Protein AF-C6LB41-F1 (afdb_monomer_lite)

Secondary structure (DSSP, 8-state):
-B----EETTEES--GGG--SHHHHHH-HHHHHHHHHHHHHHHHS--TTS-SS-GGG--HHHHHHHHHHHHHHH---TT-S-SHHHHHHHHHHHHHHTT--SEEEEEEETTS-HHHHHHHHHHHHHTT--EEEEE-S-SSGGGGGGTTEEEEEEEEEEETTEEEEEEEETTEEEEEEHHHHHTT---TT-EEEEEEETTGGG--

Organism: NCBI:txid478749

pLDDT: mean 90.81, std 11.11, range [36.03, 98.56]

Foldseek 3Di:
DFFDFDAAVLFTADALVLAPDPLSNQQVQLLSQLLRQLLQCVVPVVNVLSQPDDSVPDHSVSSNVSSVVLCVLLVRDNLHSQFPVSSQRSSVVSCVVSVNPFKHKDDDFAPPDPVVLVVLQVVLLVVVHKKWWAQEQFPDPVCVVRHRGIWIWGDWDDDPNWIWTWIHYRRDIDIGTVCSRRVRDPDRRTGIMRMDTVVVVVVD

Structure (mmCIF, N/CA/C/O backbone):
data_AF-C6LB41-F1
#
_entry.id   AF-C6LB41-F1
#
loop_
_atom_site.group_PDB
_atom_site.id
_atom_site.type_symbol
_atom_site.label_atom_id
_atom_site.label_alt_id
_atom_site.label_comp_id
_atom_site.label_asym_id
_atom_site.label_entity_id
_atom_site.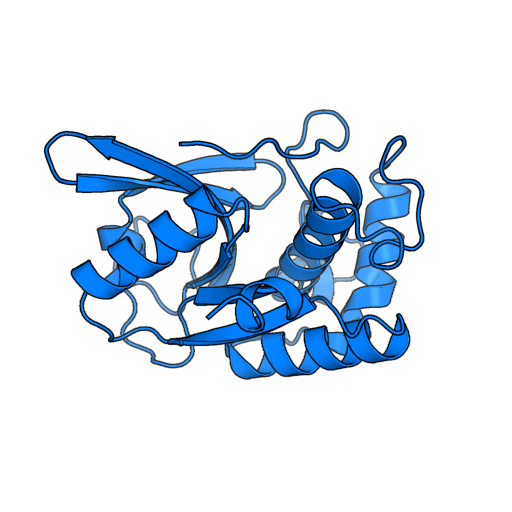label_seq_id
_atom_site.pdbx_PDB_ins_code
_atom_site.Cartn_x
_atom_site.Cartn_y
_atom_site.Cartn_z
_atom_site.occupancy
_atom_site.B_iso_or_equiv
_atom_site.auth_seq_id
_atom_site.auth_comp_id
_atom_site.auth_asym_id
_atom_site.auth_atom_id
_atom_site.pdbx_PDB_model_num
ATOM 1 N N . MET A 1 1 ? -15.133 -9.942 2.079 1.00 92.69 1 MET A N 1
ATOM 2 C CA . MET A 1 1 ? -14.692 -9.856 0.678 1.00 92.69 1 MET A CA 1
ATOM 3 C C . MET A 1 1 ? -13.174 -9.943 0.603 1.00 92.69 1 MET A C 1
ATOM 5 O O . MET A 1 1 ? -12.500 -9.372 1.446 1.00 92.69 1 MET A O 1
ATOM 9 N N . GLU A 1 2 ? -12.636 -10.643 -0.392 1.00 96.06 2 GLU A N 1
ATOM 10 C CA . GLU A 1 2 ? -11.194 -10.739 -0.641 1.00 96.06 2 GLU A CA 1
ATOM 11 C C . GLU A 1 2 ? -10.920 -10.478 -2.127 1.00 96.06 2 GLU A C 1
ATOM 13 O O . GLU A 1 2 ? -11.695 -10.909 -2.985 1.00 96.06 2 GLU A O 1
ATOM 18 N N . LEU A 1 3 ? -9.857 -9.732 -2.422 1.00 97.25 3 LEU A N 1
ATOM 19 C CA . LEU A 1 3 ? -9.410 -9.453 -3.781 1.00 97.25 3 LEU A CA 1
ATOM 20 C C . LEU A 1 3 ? -8.501 -10.577 -4.272 1.00 97.25 3 LEU A C 1
ATOM 22 O O . LEU A 1 3 ? -7.660 -11.081 -3.530 1.00 97.25 3 LEU A O 1
ATOM 26 N N . SER A 1 4 ? -8.646 -10.942 -5.546 1.00 95.62 4 SER A N 1
ATOM 27 C CA . SER A 1 4 ? -7.638 -11.757 -6.220 1.00 95.62 4 SER A CA 1
ATOM 28 C C . SER A 1 4 ? -6.297 -11.033 -6.179 1.00 95.62 4 SER A C 1
ATOM 30 O O . SER A 1 4 ? -6.243 -9.818 -6.339 1.00 95.62 4 SER A O 1
ATOM 32 N N . TYR A 1 5 ? -5.215 -11.775 -5.970 1.00 96.56 5 TYR A N 1
ATOM 33 C CA . TYR A 1 5 ? -3.881 -11.204 -5.848 1.00 96.56 5 TYR A CA 1
ATOM 34 C C . TYR A 1 5 ? -2.857 -12.057 -6.594 1.00 96.56 5 TYR A C 1
ATOM 36 O O . TYR A 1 5 ? -3.126 -13.208 -6.943 1.00 96.56 5 TYR A O 1
ATOM 44 N N . PHE A 1 6 ? -1.692 -11.483 -6.883 1.00 96.50 6 PHE A N 1
ATOM 45 C CA . PHE A 1 6 ? -0.656 -12.155 -7.661 1.00 96.50 6 PHE A CA 1
ATOM 46 C C . PHE A 1 6 ? 0.355 -12.883 -6.770 1.00 96.50 6 PHE A C 1
ATOM 48 O O . PHE A 1 6 ? 0.562 -12.538 -5.605 1.00 96.50 6 PHE A O 1
ATOM 55 N N . HIS A 1 7 ? 1.011 -13.885 -7.352 1.00 96.69 7 HIS A N 1
ATOM 56 C CA . HIS A 1 7 ? 2.017 -14.699 -6.680 1.00 96.69 7 HIS A CA 1
ATOM 57 C C . HIS A 1 7 ? 3.333 -14.703 -7.458 1.00 96.69 7 HIS A C 1
ATOM 59 O O . HIS A 1 7 ? 3.344 -14.669 -8.688 1.00 96.69 7 HIS A O 1
ATOM 65 N N . ILE A 1 8 ? 4.449 -14.779 -6.731 1.00 96.31 8 ILE A N 1
ATOM 66 C CA . ILE A 1 8 ? 5.792 -14.963 -7.292 1.00 96.31 8 ILE A CA 1
ATOM 67 C C . ILE A 1 8 ? 6.385 -16.229 -6.668 1.00 96.31 8 ILE A C 1
ATOM 69 O O . ILE A 1 8 ? 6.938 -16.220 -5.563 1.00 96.31 8 ILE A O 1
ATOM 73 N N . GLY A 1 9 ? 6.253 -17.349 -7.381 1.00 92.88 9 GLY A N 1
ATOM 74 C CA . GLY A 1 9 ? 6.471 -18.674 -6.798 1.00 92.88 9 GLY A CA 1
ATOM 75 C C . GLY A 1 9 ? 5.451 -18.935 -5.687 1.00 92.88 9 GLY A C 1
ATOM 76 O O . GLY A 1 9 ? 4.257 -18.758 -5.898 1.00 92.88 9 GLY A O 1
ATOM 77 N N . ASN A 1 10 ? 5.921 -19.302 -4.494 1.00 93.38 10 ASN A N 1
ATOM 78 C CA . ASN A 1 10 ? 5.050 -19.584 -3.344 1.00 93.38 10 ASN A CA 1
ATOM 79 C C . ASN A 1 10 ? 4.666 -18.334 -2.529 1.00 93.38 10 ASN A C 1
ATOM 81 O O . ASN A 1 10 ? 3.902 -18.446 -1.577 1.00 93.38 10 ASN A O 1
ATOM 85 N N . ALA A 1 11 ? 5.215 -17.162 -2.858 1.00 95.88 11 ALA A N 1
ATOM 86 C CA . ALA A 1 11 ? 4.956 -15.929 -2.120 1.00 95.88 11 ALA A CA 1
ATOM 87 C C . ALA A 1 11 ? 3.761 -15.174 -2.708 1.00 95.88 11 ALA A C 1
ATOM 89 O O . ALA A 1 11 ? 3.650 -15.067 -3.932 1.00 95.88 11 ALA A O 1
ATOM 90 N N . ILE A 1 12 ? 2.901 -14.633 -1.844 1.00 96.12 12 ILE A N 1
ATOM 91 C CA . ILE A 1 12 ? 1.860 -13.676 -2.233 1.00 96.12 12 ILE A CA 1
ATOM 92 C C . ILE A 1 12 ? 2.472 -12.272 -2.285 1.00 96.12 12 ILE A C 1
ATOM 94 O O . ILE A 1 12 ? 3.012 -11.794 -1.290 1.00 96.12 12 ILE A O 1
ATOM 98 N N . GLY A 1 13 ? 2.414 -11.620 -3.446 1.00 96.06 13 GLY A N 1
ATOM 99 C CA . GLY A 1 13 ? 3.059 -10.320 -3.643 1.00 96.06 13 GLY A CA 1
ATOM 100 C C . GLY A 1 13 ? 4.586 -10.344 -3.565 1.00 96.06 13 GLY A C 1
ATOM 101 O O . GLY A 1 13 ? 5.240 -11.375 -3.757 1.00 96.06 13 GLY A O 1
ATOM 102 N N . GLY A 1 14 ? 5.159 -9.173 -3.302 1.00 94.50 14 GLY A N 1
ATOM 103 C CA . GLY A 1 14 ? 6.589 -8.972 -3.116 1.00 94.50 14 GLY A CA 1
ATOM 104 C C . GLY A 1 14 ? 7.122 -9.262 -1.712 1.00 94.50 14 GLY A C 1
ATOM 105 O O . GLY A 1 14 ? 6.400 -9.214 -0.719 1.00 94.50 14 GLY A O 1
ATOM 106 N N . SER A 1 15 ? 8.439 -9.473 -1.602 1.00 94.19 15 SER A N 1
ATOM 107 C CA . SER A 1 15 ? 9.138 -9.508 -0.309 1.00 94.19 15 SER A CA 1
ATOM 108 C C . SER A 1 15 ? 10.430 -8.692 -0.316 1.00 94.19 15 SER A C 1
ATOM 110 O O . SER A 1 15 ? 11.244 -8.778 -1.243 1.00 94.19 15 SER A O 1
ATOM 112 N N . GLN A 1 16 ? 10.639 -7.914 0.754 1.00 90.25 16 GLN A N 1
ATOM 113 C CA . GLN A 1 16 ? 11.857 -7.122 0.962 1.00 90.25 16 GLN A CA 1
ATOM 114 C C . GLN A 1 16 ? 13.102 -7.999 1.121 1.00 90.25 16 GLN A C 1
ATOM 116 O O . GLN A 1 16 ? 14.201 -7.565 0.780 1.00 90.25 16 GLN A O 1
ATOM 121 N N . GLU A 1 17 ? 12.947 -9.246 1.568 1.00 91.56 17 GLU A N 1
ATOM 122 C CA . GLU A 1 17 ? 14.056 -10.194 1.735 1.00 91.56 17 GLU A CA 1
ATOM 123 C C . GLU A 1 17 ? 14.765 -10.501 0.413 1.00 91.56 17 GLU A C 1
ATOM 125 O O . GLU A 1 17 ? 15.954 -10.819 0.384 1.00 91.56 17 GLU A O 1
ATOM 130 N N . TRP A 1 18 ? 14.055 -10.366 -0.709 1.00 94.44 18 TRP A N 1
ATOM 131 C CA . TRP A 1 18 ? 14.636 -10.581 -2.030 1.00 94.44 18 TRP A CA 1
ATOM 132 C C . TRP A 1 18 ? 15.562 -9.434 -2.444 1.00 94.44 18 TRP A C 1
ATOM 134 O O . TRP A 1 18 ? 16.365 -9.595 -3.364 1.00 94.44 18 TRP A O 1
ATOM 144 N N . MET A 1 19 ? 15.466 -8.269 -1.800 1.00 94.06 19 MET A N 1
ATOM 145 C CA . MET A 1 19 ? 16.250 -7.095 -2.166 1.00 94.06 19 MET A CA 1
ATOM 146 C C . MET A 1 19 ? 17.719 -7.294 -1.795 1.00 94.06 19 MET A C 1
ATOM 148 O O . MET A 1 19 ? 18.048 -7.722 -0.689 1.00 94.06 19 MET A O 1
ATOM 152 N N . THR A 1 20 ? 18.614 -6.974 -2.729 1.00 90.62 20 THR A N 1
ATOM 153 C CA . THR A 1 20 ? 20.070 -6.990 -2.510 1.00 90.62 20 THR A CA 1
ATOM 154 C C . THR A 1 20 ? 20.596 -5.649 -2.006 1.00 90.62 20 THR A C 1
ATOM 156 O O . THR A 1 20 ? 21.637 -5.608 -1.365 1.00 90.62 20 THR A O 1
ATOM 159 N N . ASP A 1 21 ? 19.881 -4.559 -2.290 1.00 89.38 21 ASP A N 1
ATOM 160 C CA . ASP A 1 21 ? 20.204 -3.220 -1.805 1.00 89.38 21 ASP A CA 1
ATOM 161 C C . ASP A 1 21 ? 19.835 -3.091 -0.311 1.00 89.38 21 ASP A C 1
ATOM 163 O O . ASP A 1 21 ? 18.672 -3.331 0.036 1.00 89.38 21 ASP A O 1
ATOM 167 N N . PRO A 1 22 ? 20.776 -2.705 0.576 1.00 86.62 22 PRO A N 1
ATOM 168 C CA . PRO A 1 22 ? 20.517 -2.610 2.013 1.00 86.62 22 PRO A CA 1
ATOM 169 C C . PRO A 1 22 ? 19.383 -1.645 2.381 1.00 86.62 22 PRO A C 1
ATOM 171 O O . PRO A 1 22 ? 18.582 -1.953 3.262 1.00 86.62 22 PRO A O 1
ATOM 174 N N . TRP A 1 23 ? 19.259 -0.512 1.681 1.00 85.75 23 TRP A N 1
ATOM 175 C CA . TRP A 1 23 ? 18.197 0.466 1.931 1.00 85.75 23 TRP A CA 1
ATOM 176 C C . TRP A 1 23 ? 16.829 -0.073 1.529 1.00 85.75 23 TRP A C 1
ATOM 178 O O . TRP A 1 23 ? 15.844 0.182 2.213 1.00 85.75 23 TRP A O 1
ATOM 188 N N . MET A 1 24 ? 16.762 -0.858 0.453 1.00 90.62 24 MET A N 1
ATOM 189 C CA . MET A 1 24 ? 15.521 -1.524 0.048 1.00 90.62 24 MET A CA 1
ATOM 190 C C . MET A 1 24 ? 15.152 -2.674 0.989 1.00 90.62 24 MET A C 1
ATOM 192 O O . MET A 1 24 ? 13.972 -2.894 1.270 1.00 90.62 24 MET A O 1
ATOM 196 N N . ARG A 1 25 ? 16.152 -3.392 1.508 1.00 87.06 25 ARG A N 1
ATOM 197 C CA . ARG A 1 25 ? 15.930 -4.476 2.469 1.00 87.06 25 ARG A CA 1
ATOM 198 C C . ARG A 1 25 ? 15.421 -3.948 3.815 1.00 87.06 25 ARG A C 1
ATOM 200 O O . ARG A 1 25 ? 14.520 -4.556 4.373 1.00 87.06 25 ARG A O 1
ATOM 207 N N . LEU A 1 26 ? 15.948 -2.817 4.292 1.00 83.31 26 LEU A N 1
ATOM 208 C CA . LEU A 1 26 ? 15.583 -2.234 5.591 1.00 83.31 26 LEU A CA 1
ATOM 209 C C . LEU A 1 26 ? 14.381 -1.278 5.518 1.00 83.31 26 LEU A C 1
ATOM 211 O O . LEU A 1 26 ? 13.454 -1.410 6.303 1.00 83.31 26 LEU A O 1
ATOM 215 N N . GLY A 1 27 ? 14.369 -0.337 4.570 1.00 85.69 27 GLY A N 1
ATOM 216 C CA . GLY A 1 27 ? 13.372 0.743 4.490 1.00 85.69 27 GLY A CA 1
ATOM 217 C C . GLY A 1 27 ? 12.533 0.749 3.210 1.00 85.69 27 GLY A C 1
ATOM 218 O O . GLY A 1 27 ? 11.818 1.715 2.947 1.00 85.69 27 GLY A O 1
ATOM 219 N N . GLY A 1 28 ? 12.638 -0.289 2.375 1.00 90.19 28 GLY A N 1
ATOM 220 C CA . GLY A 1 28 ? 11.993 -0.352 1.061 1.00 90.19 28 GLY A CA 1
ATOM 221 C C . GLY A 1 28 ? 10.524 -0.774 1.060 1.00 90.19 28 GLY A C 1
ATOM 222 O O . GLY A 1 28 ? 9.966 -0.903 -0.026 1.00 90.19 28 GLY A O 1
ATOM 223 N N . CYS A 1 29 ? 9.891 -0.990 2.217 1.00 93.88 29 CYS A N 1
ATOM 224 C CA . CYS A 1 29 ? 8.503 -1.460 2.330 1.00 93.88 29 CYS A CA 1
ATOM 225 C C . CYS A 1 29 ? 7.527 -0.614 1.497 1.00 93.88 29 CYS A C 1
ATOM 227 O O . CYS A 1 29 ? 6.756 -1.163 0.717 1.00 93.88 29 CYS A O 1
ATOM 229 N N . ALA A 1 30 ? 7.647 0.716 1.551 1.00 95.44 30 ALA A N 1
ATOM 230 C CA . ALA A 1 30 ? 6.841 1.636 0.748 1.00 95.44 30 ALA A CA 1
ATOM 231 C C . ALA A 1 30 ? 7.038 1.443 -0.762 1.00 95.44 30 ALA A C 1
ATOM 233 O O . ALA A 1 30 ? 6.076 1.411 -1.524 1.00 95.44 30 ALA A O 1
ATOM 234 N N . ALA A 1 31 ? 8.290 1.279 -1.201 1.00 96.56 31 ALA A N 1
ATOM 235 C CA . ALA A 1 31 ? 8.609 1.047 -2.607 1.00 96.56 31 ALA A CA 1
ATOM 236 C C . ALA A 1 31 ? 8.087 -0.313 -3.089 1.00 96.56 31 ALA A C 1
ATOM 238 O O . ALA A 1 31 ? 7.679 -0.437 -4.239 1.00 96.56 31 ALA A O 1
ATOM 239 N N . LEU A 1 32 ? 8.067 -1.326 -2.221 1.00 96.81 32 LEU A N 1
ATOM 240 C CA . LEU A 1 32 ? 7.477 -2.620 -2.548 1.00 96.81 32 LEU A CA 1
ATOM 241 C C . LEU A 1 32 ? 5.949 -2.555 -2.580 1.00 96.81 32 LEU A C 1
ATOM 243 O O . LEU A 1 32 ? 5.374 -3.057 -3.533 1.00 96.81 32 LEU A O 1
ATOM 247 N N . ALA A 1 33 ? 5.300 -1.878 -1.630 1.00 97.75 33 ALA A N 1
ATOM 248 C CA . ALA A 1 33 ? 3.855 -1.650 -1.676 1.00 97.75 33 ALA A CA 1
ATOM 249 C C . ALA A 1 33 ? 3.445 -0.907 -2.962 1.00 97.75 33 ALA A C 1
ATOM 251 O O . ALA A 1 33 ? 2.460 -1.258 -3.596 1.00 97.75 33 ALA A O 1
ATOM 252 N N . ALA A 1 34 ? 4.235 0.081 -3.388 1.00 98.19 34 ALA A N 1
ATOM 253 C CA . ALA A 1 34 ? 4.087 0.766 -4.672 1.00 98.19 34 ALA A CA 1
ATOM 254 C C . ALA A 1 34 ? 4.215 -0.169 -5.889 1.00 98.19 34 ALA A C 1
ATOM 256 O O . ALA A 1 34 ? 3.369 -0.138 -6.783 1.00 98.19 34 ALA A O 1
ATOM 257 N N . VAL A 1 35 ? 5.248 -1.017 -5.923 1.00 98.06 35 VAL A N 1
ATOM 258 C CA . VAL A 1 35 ? 5.440 -2.017 -6.988 1.00 98.06 35 VAL A CA 1
ATOM 259 C C . VAL A 1 35 ? 4.274 -3.001 -7.041 1.00 98.06 35 VAL A C 1
ATOM 261 O O . VAL A 1 35 ? 3.740 -3.261 -8.120 1.00 98.06 35 VAL A O 1
ATOM 264 N N . ASP A 1 36 ? 3.866 -3.518 -5.888 1.00 98.19 36 ASP A N 1
ATOM 265 C CA . ASP A 1 36 ? 2.742 -4.433 -5.756 1.00 98.19 36 ASP A CA 1
ATOM 266 C C . ASP A 1 36 ? 1.440 -3.788 -6.252 1.00 98.19 36 ASP A C 1
ATOM 268 O O . ASP A 1 36 ? 0.724 -4.409 -7.038 1.00 98.19 36 ASP A O 1
ATOM 272 N N . SER A 1 37 ? 1.176 -2.524 -5.897 1.00 98.25 37 SER A N 1
ATOM 273 C CA . SER A 1 37 ? 0.053 -1.753 -6.445 1.00 98.25 37 SER A CA 1
ATOM 274 C C . SER A 1 37 ? 0.101 -1.667 -7.966 1.00 98.25 37 SER A C 1
ATOM 276 O O . SER A 1 37 ? -0.896 -1.952 -8.629 1.00 98.25 37 SER A O 1
ATOM 278 N N . CYS A 1 38 ? 1.250 -1.321 -8.549 1.00 98.12 38 CYS A N 1
ATOM 279 C CA . CYS A 1 38 ? 1.392 -1.246 -10.002 1.00 98.12 38 CYS A CA 1
ATOM 280 C C . CYS A 1 38 ? 1.117 -2.594 -10.683 1.00 98.12 38 CYS A C 1
ATOM 282 O O . CYS A 1 38 ? 0.367 -2.638 -11.657 1.00 98.12 38 CYS A O 1
ATOM 284 N N . ILE A 1 39 ? 1.669 -3.692 -10.155 1.00 97.94 39 ILE A N 1
ATOM 285 C CA . ILE A 1 39 ? 1.431 -5.046 -10.678 1.00 97.94 39 ILE A CA 1
ATOM 286 C C . ILE A 1 39 ? -0.051 -5.417 -10.558 1.00 97.94 39 ILE A C 1
ATOM 288 O O . ILE A 1 39 ? -0.639 -5.904 -11.526 1.00 97.94 39 ILE A O 1
ATOM 292 N N . TYR A 1 40 ? -0.663 -5.155 -9.401 1.00 97.88 40 TYR A N 1
ATOM 293 C CA . TYR A 1 40 ? -2.075 -5.421 -9.150 1.00 97.88 40 TYR A CA 1
ATOM 294 C C . TYR A 1 40 ? -2.972 -4.689 -10.156 1.00 97.88 40 TYR A C 1
ATOM 296 O O . TYR A 1 40 ? -3.777 -5.324 -10.836 1.00 97.88 40 TYR A O 1
ATOM 304 N N . PHE A 1 41 ? -2.801 -3.375 -10.323 1.00 96.88 41 PHE A N 1
ATOM 305 C CA . PHE A 1 41 ? -3.619 -2.597 -11.258 1.00 96.88 41 PHE A CA 1
ATOM 306 C C . PHE A 1 41 ? -3.370 -2.990 -12.720 1.00 96.88 41 PHE A C 1
ATOM 308 O O . PHE A 1 41 ? -4.305 -2.977 -13.526 1.00 96.88 41 PHE A O 1
ATOM 315 N N . THR A 1 42 ? -2.146 -3.394 -13.074 1.00 95.62 42 THR A N 1
ATOM 316 C CA . THR A 1 42 ? -1.861 -3.957 -14.400 1.00 95.62 42 THR A CA 1
ATOM 317 C C . THR A 1 42 ? -2.616 -5.267 -14.638 1.00 95.62 42 THR A C 1
ATOM 319 O O . THR A 1 42 ? -3.212 -5.425 -15.703 1.00 95.62 42 THR A O 1
ATOM 322 N N . LEU A 1 43 ? -2.621 -6.185 -13.667 1.00 95.19 43 LEU A N 1
ATOM 323 C CA . LEU A 1 43 ? -3.259 -7.501 -13.793 1.00 95.19 43 LEU A CA 1
ATOM 324 C C . LEU A 1 43 ? -4.786 -7.439 -13.746 1.00 95.19 43 LEU A C 1
ATOM 326 O O . LEU A 1 43 ? -5.453 -8.089 -14.547 1.00 95.19 43 LEU A O 1
ATOM 330 N N . PHE A 1 44 ? -5.333 -6.682 -12.799 1.00 94.88 44 PHE A N 1
ATOM 331 C CA . PHE A 1 44 ? -6.740 -6.797 -12.412 1.00 94.88 44 PHE A CA 1
ATOM 332 C C . PHE A 1 44 ? -7.586 -5.584 -12.805 1.00 94.88 44 PHE A C 1
ATOM 334 O O . PHE A 1 44 ? -8.811 -5.670 -12.780 1.00 94.88 44 PHE A O 1
ATOM 341 N N . CYS A 1 45 ? -6.961 -4.471 -13.206 1.00 89.88 45 CYS A N 1
ATOM 342 C CA . CYS A 1 45 ? -7.664 -3.229 -13.553 1.00 89.88 45 CYS A CA 1
ATOM 343 C C . CYS A 1 45 ? -7.307 -2.693 -14.951 1.00 89.88 45 CYS A C 1
ATOM 345 O O . CYS A 1 45 ? -7.709 -1.592 -15.319 1.00 89.88 45 CYS A O 1
ATOM 347 N N . GLY A 1 46 ? -6.566 -3.465 -15.755 1.00 86.69 46 GLY A N 1
ATOM 348 C CA . GLY A 1 46 ? -6.264 -3.130 -17.149 1.00 86.69 46 GLY A CA 1
ATOM 349 C C . GLY A 1 46 ? -5.213 -2.029 -17.341 1.00 86.69 46 GLY A C 1
ATOM 350 O O . GLY A 1 46 ? -5.016 -1.567 -18.468 1.00 86.69 46 GLY A O 1
ATOM 351 N N . GLU A 1 47 ? -4.499 -1.628 -16.287 1.00 90.44 47 GLU A N 1
ATOM 352 C CA . GLU A 1 47 ? -3.486 -0.569 -16.335 1.00 90.44 47 GLU A CA 1
ATOM 353 C C . GLU A 1 47 ? -2.134 -1.074 -16.856 1.00 90.44 47 GLU A C 1
ATOM 355 O O . GLU A 1 47 ? -1.129 -1.153 -16.144 1.00 90.44 47 GLU A O 1
ATOM 360 N N . LYS A 1 48 ? -2.101 -1.420 -18.146 1.00 86.50 48 LYS A N 1
ATOM 361 C CA . LYS A 1 48 ? -0.961 -2.078 -18.815 1.00 86.50 48 LYS A CA 1
ATOM 362 C C . LYS A 1 48 ? 0.353 -1.296 -18.786 1.00 86.50 48 LYS A C 1
ATOM 364 O O . LYS A 1 48 ? 1.404 -1.883 -19.000 1.00 86.50 48 LYS A O 1
ATOM 369 N N . ARG A 1 49 ? 0.304 0.019 -18.555 1.00 89.56 49 ARG A N 1
ATOM 370 C CA . ARG A 1 49 ? 1.499 0.876 -18.518 1.00 89.56 49 ARG A CA 1
ATOM 371 C C . ARG A 1 49 ? 2.141 0.973 -17.137 1.00 89.56 49 ARG A C 1
ATOM 373 O O . ARG A 1 49 ? 3.196 1.575 -17.044 1.00 89.56 49 ARG A O 1
ATOM 380 N N . LEU A 1 50 ? 1.538 0.436 -16.077 1.00 94.44 50 LEU A N 1
ATOM 381 C CA . LEU A 1 50 ? 2.083 0.596 -14.723 1.00 94.44 50 LEU A CA 1
ATOM 382 C C . LEU A 1 50 ? 3.201 -0.384 -14.388 1.00 94.44 50 LEU A C 1
ATOM 384 O O . LEU A 1 50 ? 3.986 -0.098 -13.499 1.00 94.44 50 LEU A O 1
ATOM 388 N N . CYS A 1 51 ? 3.294 -1.518 -15.077 1.00 94.62 51 CYS A N 1
ATOM 389 C CA . CYS A 1 51 ? 4.391 -2.459 -14.911 1.00 94.62 51 CYS A CA 1
ATOM 390 C C . CYS A 1 51 ? 5.189 -2.541 -16.221 1.00 94.62 51 CYS A C 1
ATOM 392 O O . CYS A 1 51 ? 4.608 -2.851 -17.261 1.00 94.62 51 CYS A O 1
ATOM 394 N N . PRO A 1 52 ? 6.512 -2.302 -16.209 1.00 93.19 52 PRO A N 1
ATOM 395 C CA . PRO A 1 52 ? 7.337 -2.397 -17.415 1.00 93.19 52 PRO A CA 1
ATOM 396 C C . PRO A 1 52 ? 7.695 -3.845 -17.797 1.00 93.19 52 PRO A C 1
ATOM 398 O O . PRO A 1 52 ? 8.437 -4.063 -18.754 1.00 93.19 52 PRO A O 1
ATOM 401 N N . PHE A 1 53 ? 7.217 -4.837 -17.041 1.00 94.69 53 PHE A N 1
ATOM 402 C CA . PHE A 1 53 ? 7.513 -6.255 -17.233 1.00 94.69 53 PHE A CA 1
ATOM 403 C C . PHE A 1 53 ? 6.238 -7.056 -17.493 1.00 94.69 53 PHE A C 1
ATOM 405 O O . PHE A 1 53 ? 5.135 -6.620 -17.167 1.00 94.69 53 PHE A O 1
ATOM 412 N N . ASP A 1 54 ? 6.403 -8.265 -18.030 1.00 91.88 54 ASP A N 1
ATOM 413 C CA . ASP A 1 54 ? 5.299 -9.208 -18.172 1.00 91.88 54 ASP A CA 1
ATOM 414 C C . ASP A 1 54 ? 4.825 -9.693 -16.794 1.00 91.88 54 ASP A C 1
ATOM 416 O O . ASP A 1 54 ? 5.506 -10.462 -16.108 1.00 91.88 54 ASP A O 1
ATOM 420 N N . VAL A 1 55 ? 3.641 -9.225 -16.401 1.00 90.75 55 VAL A N 1
ATOM 421 C CA . VAL A 1 55 ? 3.008 -9.547 -15.120 1.00 90.75 55 VAL A CA 1
ATOM 422 C C . VAL A 1 55 ? 2.548 -11.005 -15.013 1.00 90.75 55 VAL A C 1
ATOM 424 O O . VAL A 1 55 ? 2.391 -11.500 -13.900 1.00 90.75 55 VAL A O 1
ATOM 427 N N . HIS A 1 56 ? 2.373 -11.717 -16.132 1.00 89.69 56 HIS A N 1
ATOM 428 C CA . HIS A 1 56 ? 1.957 -13.125 -16.136 1.00 89.69 56 HIS A CA 1
ATOM 429 C C . HIS A 1 56 ? 3.128 -14.097 -15.930 1.00 89.69 56 HIS A C 1
ATOM 431 O O . HIS A 1 56 ? 2.914 -15.236 -15.524 1.00 89.69 56 HIS A O 1
ATOM 437 N N . HIS A 1 57 ? 4.366 -13.635 -16.138 1.00 92.06 57 HIS A N 1
ATOM 438 C CA . HIS A 1 57 ? 5.593 -14.419 -15.958 1.00 92.06 57 HIS A CA 1
ATOM 439 C C . HIS A 1 57 ? 6.566 -13.742 -14.975 1.00 92.06 57 HIS A C 1
ATOM 441 O O . HIS A 1 57 ? 7.789 -13.753 -15.158 1.00 92.06 57 HIS A O 1
ATOM 447 N N . LEU A 1 58 ? 6.030 -13.131 -13.910 1.00 94.12 58 LEU A N 1
ATOM 448 C CA . LEU A 1 58 ? 6.836 -12.453 -12.895 1.00 94.12 58 LEU A CA 1
ATOM 449 C C . LEU A 1 58 ? 7.751 -13.424 -12.148 1.00 94.12 58 LEU A C 1
ATOM 451 O O . LEU A 1 58 ? 7.330 -14.403 -11.537 1.00 94.12 58 LEU A O 1
ATOM 455 N N . THR A 1 59 ? 9.037 -13.087 -12.130 1.00 96.19 59 THR A N 1
ATOM 456 C CA . THR A 1 59 ? 10.055 -13.780 -11.335 1.00 96.19 59 THR A CA 1
ATOM 457 C C . THR A 1 59 ? 10.574 -12.856 -10.239 1.00 96.19 59 THR A C 1
ATOM 459 O O . THR A 1 59 ? 10.518 -11.630 -10.364 1.00 96.19 59 THR A O 1
ATOM 462 N N . LYS A 1 60 ? 11.205 -13.418 -9.197 1.00 96.31 60 LYS A N 1
ATOM 463 C CA . LYS A 1 60 ? 11.914 -12.619 -8.176 1.00 96.31 60 LYS A CA 1
ATOM 464 C C . LYS A 1 60 ? 12.959 -11.682 -8.799 1.00 96.31 60 LYS A C 1
ATOM 466 O O . LYS A 1 60 ? 13.215 -10.600 -8.282 1.00 96.31 60 LYS A O 1
ATOM 471 N N . ALA A 1 61 ? 13.579 -12.072 -9.917 1.00 95.94 61 ALA A N 1
ATOM 472 C CA . ALA A 1 61 ? 14.543 -11.231 -10.622 1.00 95.94 61 ALA A CA 1
ATOM 473 C C . ALA A 1 61 ? 13.886 -10.008 -11.281 1.00 95.94 61 ALA A C 1
ATOM 475 O O . ALA A 1 61 ? 14.396 -8.901 -11.113 1.00 95.94 61 ALA A O 1
ATOM 476 N N . LEU A 1 62 ? 12.756 -10.191 -11.973 1.00 96.50 62 LEU A N 1
ATOM 477 C CA . LEU A 1 62 ? 11.991 -9.087 -12.566 1.00 96.50 62 LEU A CA 1
ATOM 478 C C . LEU A 1 62 ? 11.409 -8.168 -11.489 1.00 96.50 62 LEU A C 1
ATOM 480 O O . LEU A 1 62 ? 11.544 -6.952 -11.586 1.00 96.50 62 LEU A O 1
ATOM 484 N N . TYR A 1 63 ? 10.880 -8.745 -10.410 1.00 97.12 63 TYR A N 1
ATOM 485 C CA . TYR A 1 63 ? 10.368 -7.983 -9.275 1.00 97.12 63 TYR A CA 1
ATOM 486 C C . TYR A 1 63 ? 11.442 -7.076 -8.652 1.00 97.12 63 TYR A C 1
ATOM 488 O O . TYR A 1 63 ? 11.217 -5.886 -8.456 1.00 97.12 63 TYR A O 1
ATOM 496 N N . ARG A 1 64 ? 12.658 -7.597 -8.417 1.00 96.50 64 ARG A N 1
ATOM 497 C CA . ARG A 1 64 ? 13.794 -6.788 -7.926 1.00 96.50 64 ARG A CA 1
ATOM 498 C C . ARG A 1 64 ? 14.160 -5.650 -8.875 1.00 96.50 64 ARG A C 1
ATOM 500 O O . ARG A 1 64 ? 14.482 -4.560 -8.412 1.00 96.50 64 ARG A O 1
ATOM 507 N N . ARG A 1 65 ? 14.117 -5.888 -10.191 1.00 96.94 65 ARG A N 1
ATOM 508 C CA . ARG A 1 65 ? 14.352 -4.831 -11.187 1.00 96.94 65 ARG A CA 1
ATOM 509 C C . ARG A 1 65 ? 13.277 -3.753 -11.096 1.00 96.94 65 ARG A C 1
ATOM 511 O O . ARG A 1 65 ? 13.624 -2.577 -11.109 1.00 96.94 65 ARG A O 1
ATOM 518 N N . PHE A 1 66 ? 12.010 -4.135 -10.929 1.00 97.62 66 PHE A N 1
ATOM 519 C CA . PHE A 1 66 ? 10.932 -3.162 -10.765 1.00 97.62 66 PHE A CA 1
ATOM 520 C C . PHE A 1 66 ? 11.082 -2.355 -9.468 1.00 97.62 66 PHE A C 1
ATOM 522 O O . PHE A 1 66 ? 11.040 -1.129 -9.493 1.00 97.62 66 PHE A O 1
ATOM 529 N N . ALA A 1 67 ? 11.392 -3.016 -8.355 1.00 96.88 67 ALA A N 1
ATOM 530 C CA . ALA A 1 67 ? 11.701 -2.343 -7.096 1.00 96.88 67 ALA A CA 1
ATOM 531 C C . ALA A 1 67 ? 12.872 -1.350 -7.232 1.00 96.88 67 ALA A C 1
ATOM 533 O O . ALA A 1 67 ? 12.830 -0.266 -6.655 1.00 96.88 67 ALA A O 1
ATOM 534 N N . GLY A 1 68 ? 13.881 -1.674 -8.048 1.00 96.50 68 GLY A N 1
ATOM 535 C CA . GLY A 1 68 ? 14.972 -0.760 -8.394 1.00 96.50 68 GLY A CA 1
ATOM 536 C C . GLY A 1 68 ? 14.520 0.480 -9.175 1.00 96.50 68 GLY A C 1
ATOM 53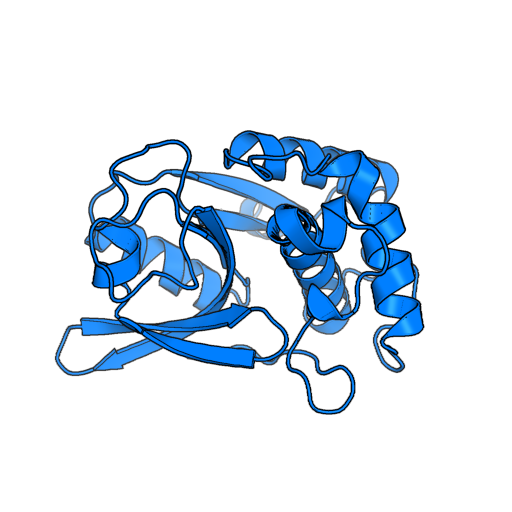7 O O . GLY A 1 68 ? 15.005 1.571 -8.888 1.00 96.50 68 GLY A O 1
ATOM 538 N N . ILE A 1 69 ? 13.568 0.331 -10.105 1.00 97.25 69 ILE A N 1
ATOM 539 C CA . ILE A 1 69 ? 12.946 1.453 -10.834 1.00 97.25 69 ILE A CA 1
ATOM 540 C C . ILE A 1 69 ? 12.118 2.323 -9.882 1.00 97.25 69 ILE A C 1
ATOM 542 O O . ILE A 1 69 ? 12.178 3.543 -9.976 1.00 97.25 69 ILE A O 1
ATOM 546 N N . MET A 1 70 ? 11.383 1.716 -8.947 1.00 97.75 70 MET A N 1
ATOM 547 C CA . MET A 1 70 ? 10.509 2.428 -8.006 1.00 97.75 70 MET A CA 1
ATOM 548 C C . MET A 1 70 ? 11.287 3.167 -6.901 1.00 97.75 70 MET A C 1
ATOM 550 O O . MET A 1 70 ? 10.872 4.225 -6.426 1.00 97.75 70 MET A O 1
ATOM 554 N N . LYS A 1 71 ? 12.450 2.641 -6.498 1.00 96.12 71 LYS A N 1
ATOM 555 C CA . LYS A 1 71 ? 13.310 3.202 -5.443 1.00 96.12 71 LYS A CA 1
ATOM 556 C C . LYS A 1 71 ? 13.550 4.724 -5.545 1.00 96.12 71 LYS A C 1
ATOM 558 O O . LYS A 1 71 ? 13.351 5.392 -4.530 1.00 96.12 71 LYS A O 1
ATOM 563 N N . PRO A 1 72 ? 13.999 5.305 -6.678 1.00 96.19 72 PRO A N 1
ATOM 564 C CA . PRO A 1 72 ? 14.265 6.745 -6.774 1.00 96.19 72 PRO A CA 1
ATOM 565 C C . PRO A 1 72 ? 13.022 7.634 -6.616 1.00 96.19 72 PRO A C 1
ATOM 567 O O . PRO A 1 72 ? 13.180 8.806 -6.262 1.00 96.19 72 PRO A O 1
ATOM 570 N N . TYR A 1 73 ? 11.819 7.096 -6.839 1.00 97.44 73 TYR A N 1
ATOM 571 C CA . TYR A 1 73 ? 10.560 7.818 -6.656 1.00 97.44 73 TYR A CA 1
ATOM 572 C C . TYR A 1 73 ? 10.181 7.911 -5.179 1.00 97.44 73 TYR A C 1
ATOM 574 O O . TYR A 1 73 ? 9.957 9.002 -4.665 1.00 97.44 73 TYR A O 1
ATOM 582 N N . LEU A 1 74 ? 10.188 6.776 -4.476 1.00 95.00 74 LEU A N 1
ATOM 583 C CA . LEU A 1 74 ? 9.782 6.708 -3.065 1.00 95.00 74 LEU A CA 1
ATOM 584 C C . LEU A 1 74 ? 10.901 7.136 -2.108 1.00 95.00 74 LEU A C 1
ATOM 586 O O . LEU A 1 74 ? 10.640 7.497 -0.965 1.00 95.00 74 LEU A O 1
ATOM 590 N N . ARG A 1 75 ? 12.155 7.104 -2.574 1.00 91.00 75 ARG A N 1
ATOM 591 C CA . ARG A 1 75 ? 13.365 7.501 -1.836 1.00 91.00 75 ARG A CA 1
ATOM 592 C C . ARG A 1 75 ? 13.414 6.929 -0.406 1.00 91.00 75 ARG A C 1
ATOM 594 O O . ARG A 1 75 ? 13.426 7.718 0.544 1.00 91.00 75 ARG A O 1
ATOM 601 N N . PRO A 1 76 ? 13.474 5.590 -0.236 1.00 85.81 76 PRO A N 1
ATOM 602 C CA . PRO A 1 76 ? 13.659 4.957 1.069 1.00 85.81 76 PRO A CA 1
ATOM 603 C C . PRO A 1 76 ? 14.848 5.539 1.839 1.00 85.81 76 PRO A C 1
ATOM 605 O O . PRO A 1 76 ? 15.919 5.758 1.269 1.00 85.81 76 PRO A O 1
ATOM 608 N N . ARG A 1 77 ? 14.659 5.769 3.140 1.00 83.50 77 ARG A N 1
ATOM 609 C CA . ARG A 1 77 ? 15.656 6.326 4.072 1.00 83.50 77 ARG A CA 1
ATOM 610 C C . ARG A 1 77 ? 15.817 5.395 5.270 1.00 83.50 77 ARG A C 1
ATOM 612 O O . ARG A 1 77 ? 15.110 4.398 5.376 1.00 83.50 77 ARG A O 1
ATOM 619 N N . TYR A 1 78 ? 16.704 5.750 6.200 1.00 75.19 78 TYR A N 1
ATOM 620 C CA . TYR A 1 78 ? 16.853 5.024 7.466 1.00 75.19 78 TYR A CA 1
ATOM 621 C C . TYR A 1 78 ? 15.531 4.916 8.248 1.00 75.19 78 TYR A C 1
ATOM 623 O O . TYR A 1 78 ? 15.231 3.867 8.799 1.00 75.19 78 TYR A O 1
ATOM 631 N N . SER A 1 79 ? 14.704 5.965 8.223 1.00 76.75 79 SER A N 1
ATOM 632 C CA . SER A 1 79 ? 13.361 5.983 8.822 1.00 76.75 79 SER A CA 1
ATOM 633 C C . SER A 1 79 ? 12.260 5.419 7.908 1.00 76.75 79 SER A C 1
ATOM 635 O O . SER A 1 79 ? 11.080 5.631 8.176 1.00 76.75 79 SER 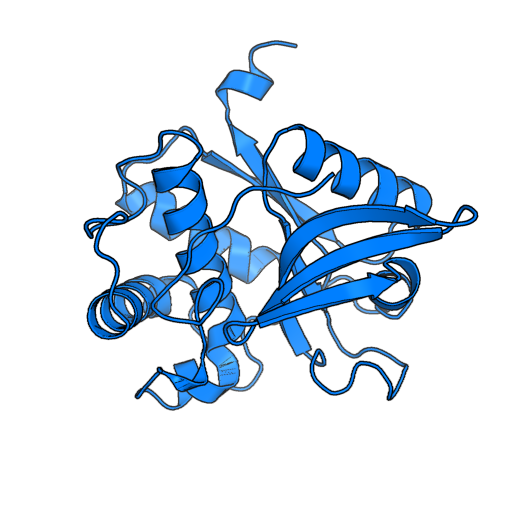A O 1
ATOM 637 N N . GLY A 1 80 ? 12.618 4.800 6.778 1.00 84.25 80 GLY A N 1
ATOM 638 C CA . GLY A 1 80 ? 11.672 4.442 5.721 1.00 84.25 80 GLY A CA 1
ATOM 639 C C . GLY A 1 80 ? 11.009 5.664 5.072 1.00 84.25 80 GLY A C 1
ATOM 640 O O . GLY A 1 80 ? 11.541 6.779 5.097 1.00 84.25 80 GLY A O 1
ATOM 641 N N . VAL A 1 81 ? 9.842 5.444 4.464 1.00 90.19 81 VAL A N 1
ATOM 642 C CA . VAL A 1 81 ? 8.951 6.505 3.968 1.00 90.19 81 VAL A CA 1
ATOM 643 C C . VAL A 1 81 ? 7.944 6.801 5.072 1.00 90.19 81 VAL A C 1
ATOM 645 O O . VAL A 1 81 ? 6.935 6.127 5.198 1.00 90.19 81 VAL A O 1
ATOM 648 N N . SER A 1 82 ? 8.234 7.766 5.933 1.00 89.88 82 SER A N 1
ATOM 649 C CA . SER A 1 82 ? 7.519 7.908 7.209 1.00 89.88 82 SER A CA 1
ATOM 650 C C . SER A 1 82 ? 6.226 8.728 7.140 1.00 89.88 82 SER A C 1
ATOM 652 O O . SER A 1 82 ? 5.722 9.118 8.185 1.00 89.88 82 SER A O 1
ATOM 654 N N . LYS A 1 83 ? 5.731 9.071 5.944 1.00 92.69 83 LYS A N 1
ATOM 655 C CA . LYS A 1 83 ? 4.523 9.891 5.758 1.00 92.69 83 LYS A CA 1
ATOM 656 C C . LYS A 1 83 ? 3.732 9.434 4.544 1.00 92.69 83 LYS A C 1
ATOM 658 O O . LYS A 1 83 ? 4.337 9.120 3.515 1.00 92.69 83 LYS A O 1
ATOM 663 N N . LEU A 1 84 ? 2.406 9.515 4.625 1.00 95.38 84 LEU A N 1
ATOM 664 C CA . LEU A 1 84 ? 1.524 9.269 3.481 1.00 95.38 84 LEU A CA 1
ATOM 665 C C . LEU A 1 84 ? 1.838 10.180 2.280 1.00 95.38 84 LEU A C 1
ATOM 667 O O . LEU A 1 84 ? 1.893 9.701 1.150 1.00 95.38 84 LEU A O 1
ATOM 671 N N . SER A 1 85 ? 2.129 11.465 2.515 1.00 95.75 85 SER A N 1
ATOM 672 C CA . SER A 1 85 ? 2.444 12.420 1.440 1.00 95.75 85 SER A CA 1
ATOM 673 C C . SER A 1 85 ? 3.712 12.063 0.664 1.00 95.75 85 SER A C 1
ATOM 675 O O . SER A 1 85 ? 3.747 12.210 -0.549 1.00 95.75 85 SER A O 1
ATOM 677 N N . LEU A 1 86 ? 4.737 11.511 1.324 1.00 95.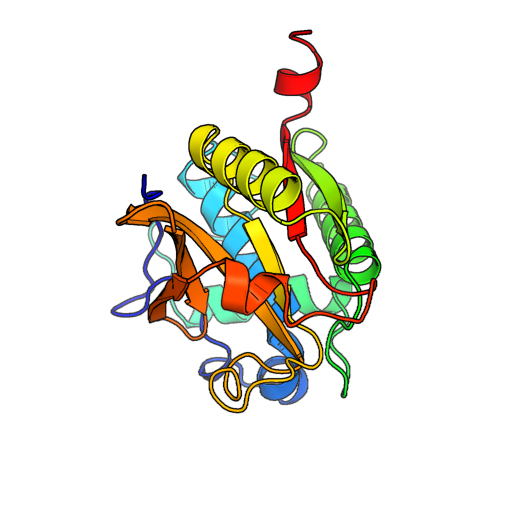75 86 LEU A N 1
ATOM 678 C CA . LEU A 1 86 ? 5.957 11.067 0.640 1.00 95.75 86 LEU A CA 1
ATOM 679 C C . LEU A 1 86 ? 5.686 9.885 -0.302 1.00 95.75 86 LEU A C 1
ATOM 681 O O . LEU A 1 86 ? 6.313 9.779 -1.358 1.00 95.75 86 LEU A O 1
ATOM 685 N N . TYR A 1 87 ? 4.763 8.997 0.082 1.00 97.19 87 TYR A N 1
ATOM 686 C CA . TYR A 1 87 ? 4.314 7.913 -0.785 1.00 97.19 87 TYR A CA 1
ATOM 687 C C . TYR A 1 87 ? 3.531 8.459 -1.979 1.00 97.19 87 TYR A C 1
ATOM 689 O O . TYR A 1 87 ? 3.832 8.103 -3.117 1.00 97.19 87 TYR A O 1
ATOM 697 N N . GLU A 1 88 ? 2.561 9.339 -1.726 1.00 97.56 88 GLU A N 1
ATOM 698 C CA . GLU A 1 88 ? 1.745 9.973 -2.763 1.00 97.56 88 GLU A CA 1
ATOM 699 C C . GLU A 1 88 ? 2.600 10.763 -3.762 1.00 97.56 88 GLU A C 1
ATOM 701 O O . GLU A 1 88 ? 2.452 10.559 -4.966 1.00 97.56 88 GLU A O 1
ATOM 706 N N . ASP A 1 89 ? 3.531 11.596 -3.294 1.00 97.50 89 ASP A N 1
ATOM 707 C CA . ASP A 1 89 ? 4.441 12.374 -4.141 1.00 97.50 89 ASP A CA 1
ATOM 708 C C . ASP A 1 89 ? 5.280 11.462 -5.045 1.00 97.50 89 ASP A C 1
ATOM 710 O O . ASP A 1 89 ? 5.360 11.670 -6.260 1.00 97.50 89 ASP A O 1
ATOM 714 N N . GLY A 1 90 ? 5.885 10.420 -4.461 1.00 97.81 90 GLY A N 1
ATOM 715 C CA . GLY A 1 90 ? 6.702 9.456 -5.195 1.00 97.81 90 GLY A CA 1
ATOM 716 C C . GLY A 1 90 ? 5.885 8.683 -6.229 1.00 97.81 90 GLY A C 1
ATOM 717 O O . GLY A 1 90 ? 6.272 8.599 -7.397 1.00 97.81 90 GLY A O 1
ATOM 718 N N . MET A 1 91 ? 4.724 8.167 -5.831 1.00 97.81 91 MET A N 1
ATOM 719 C CA . MET A 1 91 ? 3.838 7.439 -6.736 1.00 97.81 91 MET A CA 1
ATOM 720 C C . MET A 1 91 ? 3.279 8.333 -7.841 1.00 97.81 91 MET A C 1
ATOM 722 O O . MET A 1 91 ? 3.272 7.918 -8.994 1.00 97.81 91 MET A O 1
ATOM 726 N N . ASN A 1 92 ? 2.882 9.572 -7.549 1.00 97.56 92 ASN A N 1
ATOM 727 C CA . ASN A 1 92 ? 2.420 10.514 -8.570 1.00 97.56 92 ASN A CA 1
ATOM 728 C C . ASN A 1 92 ? 3.529 10.855 -9.574 1.00 97.56 92 ASN A C 1
ATOM 730 O O . ASN A 1 92 ? 3.260 10.938 -10.775 1.00 97.56 92 ASN A O 1
ATOM 734 N N . ALA A 1 93 ? 4.775 11.007 -9.117 1.00 98.19 93 ALA A N 1
ATOM 735 C CA . ALA A 1 93 ? 5.917 11.188 -10.009 1.00 98.19 93 ALA A CA 1
ATOM 736 C C . ALA A 1 93 ? 6.123 9.966 -10.924 1.00 98.19 93 ALA A C 1
ATOM 738 O O . ALA A 1 93 ? 6.311 10.135 -12.128 1.00 98.19 93 ALA A O 1
ATOM 739 N N . TYR A 1 94 ? 5.998 8.746 -10.389 1.00 98.25 94 TYR A N 1
ATOM 740 C CA . TYR A 1 94 ? 6.057 7.522 -11.194 1.00 98.25 94 TYR A CA 1
ATOM 741 C C . TYR A 1 94 ? 4.917 7.445 -12.223 1.00 98.25 94 TYR A C 1
ATOM 743 O O . TYR A 1 94 ? 5.159 7.213 -13.408 1.00 98.25 94 TYR A O 1
ATOM 751 N N . LEU A 1 95 ? 3.672 7.692 -11.801 1.00 96.94 95 LEU A N 1
ATOM 752 C CA . LEU A 1 95 ? 2.499 7.682 -12.683 1.00 96.94 95 LEU A CA 1
ATOM 753 C C . LEU A 1 95 ? 2.642 8.688 -13.831 1.00 96.94 95 LEU A C 1
ATOM 755 O O . LEU A 1 95 ? 2.316 8.366 -14.978 1.00 96.94 95 LEU A O 1
ATOM 759 N N . LYS A 1 96 ? 3.186 9.876 -13.544 1.00 96.56 96 LYS A N 1
ATOM 760 C CA . LYS A 1 96 ? 3.478 10.903 -14.547 1.00 96.56 96 LYS A CA 1
ATOM 761 C C . LYS A 1 96 ? 4.481 10.408 -15.592 1.00 96.56 96 LYS A C 1
ATOM 763 O O . LYS A 1 96 ? 4.221 10.561 -16.786 1.00 96.56 96 LYS A O 1
ATOM 768 N N . ASP A 1 97 ? 5.573 9.774 -15.170 1.00 97.25 97 ASP A N 1
ATOM 769 C CA . ASP A 1 97 ? 6.583 9.228 -16.088 1.00 97.25 97 ASP A CA 1
ATOM 770 C C . ASP A 1 97 ? 6.026 8.082 -16.948 1.00 97.25 97 ASP A C 1
ATOM 772 O O . ASP A 1 97 ? 6.336 7.986 -18.139 1.00 97.25 97 ASP A O 1
ATOM 776 N N . MET A 1 98 ? 5.112 7.275 -16.398 1.00 95.44 98 MET A N 1
ATOM 777 C CA . MET A 1 98 ? 4.390 6.234 -17.144 1.00 95.44 98 MET A CA 1
ATOM 778 C C . MET A 1 98 ? 3.244 6.777 -18.017 1.00 95.44 98 MET A C 1
ATOM 780 O O . MET A 1 98 ? 2.527 5.998 -18.661 1.00 95.44 98 MET A O 1
ATOM 784 N N . LYS A 1 99 ? 3.051 8.106 -18.060 1.00 94.75 99 LYS A N 1
ATOM 785 C CA . LYS A 1 99 ? 1.943 8.782 -18.760 1.00 94.75 99 LYS A CA 1
ATOM 786 C C . LYS A 1 99 ? 0.590 8.168 -18.378 1.00 94.75 99 LYS A C 1
ATOM 788 O O . LYS A 1 99 ? -0.245 7.839 -19.234 1.00 94.75 99 LYS A O 1
ATOM 793 N N . ASN A 1 100 ? 0.417 7.915 -17.083 1.00 93.38 100 ASN A N 1
ATOM 794 C CA . ASN A 1 100 ? -0.821 7.430 -16.504 1.00 93.38 100 ASN A CA 1
ATOM 795 C C . ASN A 1 100 ? -1.570 8.595 -15.857 1.00 93.38 100 ASN A C 1
ATOM 797 O O . ASN A 1 100 ? -1.182 9.094 -14.807 1.00 93.38 100 ASN A O 1
ATOM 801 N N . GLU A 1 101 ? -2.653 9.017 -16.500 1.00 90.25 101 GLU A N 1
ATOM 802 C CA . GLU A 1 101 ? -3.539 10.064 -15.982 1.00 90.25 101 GLU A CA 1
ATOM 803 C C . GLU A 1 101 ? -4.834 9.484 -15.400 1.00 90.25 101 GLU A C 1
ATOM 805 O O . GLU A 1 101 ? -5.692 10.234 -14.941 1.00 90.25 101 GLU A O 1
ATOM 810 N N . ARG A 1 102 ? -5.003 8.155 -15.440 1.00 92.81 102 ARG A N 1
ATOM 811 C CA . ARG A 1 102 ? -6.242 7.477 -15.042 1.00 92.81 102 ARG A CA 1
ATOM 812 C C . ARG A 1 102 ? -6.258 7.178 -13.554 1.00 92.81 102 ARG A C 1
ATOM 814 O O . ARG A 1 102 ? -7.275 7.430 -12.917 1.00 92.81 102 ARG A O 1
ATOM 821 N N . LEU A 1 103 ? -5.159 6.663 -13.012 1.00 95.06 103 LEU A N 1
ATOM 822 C CA . LEU A 1 103 ? -5.041 6.338 -11.595 1.00 95.06 103 LEU A CA 1
ATOM 823 C C . LEU A 1 103 ? -4.678 7.597 -10.796 1.00 95.06 103 LEU A C 1
ATOM 825 O O . LEU A 1 103 ? -3.761 8.335 -11.154 1.00 95.06 103 LEU A O 1
ATOM 829 N N . GLY A 1 104 ? -5.406 7.848 -9.716 1.00 95.44 104 GLY A N 1
ATOM 830 C CA . GLY A 1 104 ? -5.128 8.902 -8.747 1.00 95.44 104 GLY A CA 1
ATOM 831 C C . GLY A 1 104 ? -5.111 8.361 -7.321 1.00 95.44 104 GLY A C 1
ATOM 832 O O . GLY A 1 104 ? -5.501 7.219 -7.069 1.00 95.44 104 GLY A O 1
ATOM 833 N N . MET A 1 105 ? -4.649 9.195 -6.389 1.00 96.25 105 MET A N 1
ATOM 834 C CA . MET A 1 105 ? -4.571 8.878 -4.961 1.00 96.25 105 MET A CA 1
ATOM 835 C C . MET A 1 105 ? -5.138 10.013 -4.108 1.00 96.25 105 MET A C 1
ATOM 837 O O . MET A 1 105 ? -5.124 11.176 -4.520 1.00 96.25 105 MET A O 1
ATOM 841 N N . LYS A 1 106 ? -5.686 9.652 -2.947 1.00 96.50 106 LYS A N 1
ATOM 842 C CA . LYS A 1 106 ? -6.031 10.561 -1.851 1.00 96.50 106 LYS A CA 1
ATOM 843 C C . LYS A 1 106 ? -5.476 10.002 -0.551 1.00 96.50 106 LYS A C 1
ATOM 845 O O . LYS A 1 106 ? -5.462 8.787 -0.353 1.00 96.50 106 LYS A O 1
ATOM 850 N N . LEU A 1 107 ? -5.076 10.892 0.345 1.00 97.00 107 LEU A N 1
ATOM 851 C CA . LEU A 1 107 ? -4.637 10.524 1.685 1.00 97.00 107 LEU A CA 1
ATOM 852 C C . LEU A 1 107 ? -5.848 10.359 2.606 1.00 97.00 107 LEU A C 1
ATOM 854 O O . LEU A 1 107 ? -6.763 11.183 2.585 1.00 97.00 107 LE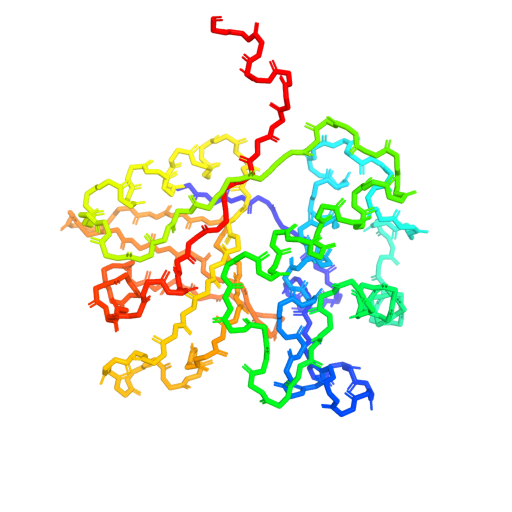U A O 1
ATOM 858 N N . PHE A 1 108 ? -5.834 9.323 3.438 1.00 96.25 108 PHE A N 1
ATOM 859 C CA . PHE A 1 108 ? -6.747 9.177 4.567 1.00 96.25 108 PHE A CA 1
ATOM 860 C C . PHE A 1 108 ? -5.905 8.976 5.835 1.00 96.25 108 PHE A C 1
ATOM 862 O O . PHE A 1 108 ? -5.519 7.842 6.144 1.00 96.25 108 PHE A O 1
ATOM 869 N N . PRO A 1 109 ? -5.525 10.077 6.508 1.00 94.12 109 PRO A N 1
ATOM 870 C CA . PRO A 1 109 ? -4.610 10.028 7.641 1.00 94.12 109 PRO A CA 1
ATOM 871 C C . PRO A 1 109 ? -5.248 9.346 8.853 1.00 94.12 109 PRO A C 1
ATOM 873 O O . PRO A 1 109 ? -6.474 9.297 8.991 1.00 94.12 109 PRO A O 1
ATOM 876 N N . ALA A 1 110 ? -4.402 8.832 9.741 1.00 89.12 110 ALA A N 1
ATOM 877 C CA . ALA A 1 110 ? -4.822 8.343 11.049 1.00 89.12 110 ALA A CA 1
ATOM 878 C C . ALA A 1 110 ? -5.499 9.451 11.887 1.00 89.12 110 ALA A C 1
ATOM 880 O O . ALA A 1 110 ? -5.440 10.638 11.563 1.00 89.12 110 ALA A O 1
ATOM 881 N N . GLY A 1 111 ? -6.180 9.058 12.966 1.00 87.50 111 GLY A N 1
ATOM 882 C CA . GLY A 1 111 ? -6.900 9.983 13.854 1.00 87.50 111 GLY A CA 1
ATOM 883 C C . GLY A 1 111 ? -8.338 10.305 13.430 1.00 87.50 111 GLY A C 1
ATOM 884 O O . GLY A 1 111 ? -9.058 10.960 14.181 1.00 87.50 111 GLY A O 1
ATOM 885 N N . GLN A 1 112 ? -8.790 9.818 12.270 1.00 91.75 112 GLN A N 1
ATOM 886 C CA . GLN A 1 112 ? -10.214 9.818 11.914 1.00 91.75 112 GLN A CA 1
ATOM 887 C C . GLN A 1 112 ? -10.984 8.773 12.742 1.00 91.75 112 GLN A C 1
ATOM 889 O O . GLN A 1 112 ? -10.389 7.759 13.133 1.00 91.75 112 GLN A O 1
ATOM 894 N N . PRO A 1 113 ? -12.299 8.961 12.977 1.00 94.25 113 PRO A N 1
ATOM 895 C CA . PRO A 1 113 ? -13.123 7.974 13.669 1.00 94.25 113 PRO A CA 1
ATOM 896 C C . PRO A 1 113 ? -13.003 6.579 13.043 1.00 94.25 113 PRO A C 1
ATOM 898 O O . PRO A 1 113 ? -13.054 6.430 11.821 1.00 94.25 113 PRO A O 1
ATOM 901 N N . LEU A 1 114 ? -12.892 5.541 13.881 1.00 94.81 114 LEU A N 1
ATOM 902 C CA . LEU A 1 114 ? -12.753 4.152 13.426 1.00 94.81 114 LEU A CA 1
ATOM 903 C C . LEU A 1 114 ? -13.857 3.752 12.433 1.00 94.81 114 LEU A C 1
ATOM 905 O O . LEU A 1 114 ? -13.576 3.083 11.443 1.00 94.81 114 LEU A O 1
ATOM 909 N N . VAL A 1 115 ? -15.097 4.191 12.664 1.00 96.06 115 VAL A N 1
ATOM 910 C CA . VAL A 1 115 ? -16.237 3.907 11.776 1.00 96.06 115 VAL A CA 1
ATOM 911 C C . VAL A 1 115 ? -16.038 4.473 10.365 1.00 96.06 115 VAL A C 1
ATOM 913 O O . VAL A 1 115 ? -16.332 3.790 9.383 1.00 96.06 115 VAL A O 1
ATOM 916 N N . ASP A 1 116 ? -15.458 5.669 10.247 1.00 96.69 116 ASP A N 1
ATOM 917 C CA . ASP A 1 116 ? -15.179 6.299 8.955 1.00 96.69 116 ASP A CA 1
ATOM 918 C C . ASP A 1 116 ? -14.050 5.556 8.240 1.00 96.69 116 ASP A C 1
ATOM 920 O O . ASP A 1 116 ? -14.147 5.260 7.048 1.00 96.69 116 ASP A O 1
ATOM 924 N N . ALA A 1 117 ? -13.007 5.169 8.981 1.00 96.81 117 ALA A N 1
ATOM 925 C CA . ALA A 1 117 ? -11.907 4.371 8.452 1.00 96.81 117 ALA A CA 1
ATOM 926 C C . ALA A 1 117 ? -12.384 2.998 7.949 1.00 96.81 117 ALA A C 1
ATOM 928 O O . ALA A 1 117 ? -11.998 2.567 6.861 1.00 96.81 117 ALA A O 1
ATOM 929 N N . GLN A 1 118 ? -13.270 2.332 8.696 1.00 97.94 118 GLN A N 1
ATOM 930 C CA . GLN A 1 118 ? -13.893 1.068 8.297 1.00 97.94 118 GLN A CA 1
ATOM 931 C C . GLN A 1 118 ? -14.728 1.233 7.019 1.00 97.94 118 GLN A C 1
ATOM 933 O O . GLN A 1 118 ? -14.593 0.431 6.091 1.00 97.94 118 GLN A O 1
ATOM 938 N N . ALA A 1 119 ? -15.560 2.275 6.937 1.00 98.00 119 ALA A N 1
ATOM 939 C CA . ALA A 1 119 ? -16.392 2.547 5.764 1.00 98.00 119 ALA A CA 1
ATOM 940 C C . ALA A 1 119 ? -15.546 2.856 4.516 1.00 98.00 119 ALA A C 1
ATOM 942 O O . ALA A 1 119 ? -15.785 2.310 3.437 1.00 98.00 119 ALA A O 1
ATOM 943 N N . VAL A 1 120 ? -14.512 3.685 4.666 1.00 98.00 120 VAL A N 1
ATOM 944 C CA . VAL A 1 120 ? -13.591 4.037 3.579 1.00 98.00 120 VAL A CA 1
ATOM 945 C C . VAL A 1 120 ? -12.812 2.815 3.094 1.00 98.00 120 VAL A C 1
ATOM 947 O O . VAL A 1 120 ? -12.742 2.582 1.883 1.00 98.00 120 VAL A O 1
ATOM 950 N N . LEU A 1 121 ? -12.266 2.018 4.016 1.00 98.44 121 LEU A N 1
ATOM 951 C CA . LEU A 1 121 ? -11.506 0.816 3.686 1.00 98.44 121 LEU A CA 1
ATOM 952 C C . LEU A 1 121 ? -12.375 -0.212 2.959 1.00 98.44 121 LEU A C 1
ATOM 954 O O . LEU A 1 121 ? -12.007 -0.683 1.884 1.00 98.44 121 LEU A O 1
ATOM 958 N N . THR A 1 122 ? -13.527 -0.561 3.533 1.00 98.50 122 THR A N 1
ATOM 959 C CA . THR A 1 122 ? -14.435 -1.549 2.931 1.00 98.50 122 THR A CA 1
ATOM 960 C C . THR A 1 122 ? -14.901 -1.090 1.551 1.00 98.50 122 THR A C 1
ATOM 962 O O . THR A 1 122 ? -14.814 -1.866 0.603 1.00 98.50 122 THR A O 1
ATOM 965 N N . GLY A 1 123 ? -15.225 0.198 1.386 1.00 97.94 123 GLY A N 1
ATOM 966 C CA . GLY A 1 123 ? -15.581 0.770 0.088 1.00 97.94 123 GLY A CA 1
ATOM 967 C C . GLY A 1 123 ? -14.448 0.757 -0.951 1.00 97.94 123 GLY A C 1
ATOM 968 O O . GLY A 1 123 ? -14.722 0.619 -2.143 1.00 97.94 123 GLY A O 1
ATOM 969 N N . GLN A 1 124 ? -13.176 0.905 -0.552 1.00 98.12 124 GLN A N 1
ATOM 970 C CA . GLN A 1 124 ? -12.032 0.702 -1.461 1.00 98.12 124 GLN A CA 1
ATOM 971 C C . GLN A 1 124 ? -11.964 -0.751 -1.937 1.00 98.12 124 GLN A C 1
ATOM 973 O O . GLN A 1 124 ? -11.913 -1.004 -3.143 1.00 98.12 124 GLN A O 1
ATOM 978 N N . ILE A 1 125 ? -12.045 -1.699 -0.998 1.00 98.31 125 ILE A N 1
ATOM 979 C CA . ILE A 1 125 ? -12.003 -3.125 -1.317 1.00 98.31 125 ILE A CA 1
ATOM 980 C C . ILE A 1 125 ? -13.183 -3.509 -2.217 1.00 98.31 125 ILE A C 1
ATOM 982 O O . ILE A 1 125 ? -12.962 -4.163 -3.231 1.00 98.31 125 ILE A O 1
ATOM 986 N N . ASP A 1 126 ? -14.405 -3.060 -1.930 1.00 97.50 126 ASP A N 1
ATOM 987 C CA . ASP A 1 126 ? -15.596 -3.353 -2.743 1.00 97.50 126 ASP A CA 1
ATOM 988 C C . ASP A 1 126 ? -15.437 -2.886 -4.203 1.00 97.50 126 ASP A C 1
ATOM 990 O O . ASP A 1 126 ? -15.815 -3.604 -5.133 1.00 97.50 126 ASP A O 1
ATOM 994 N N . ARG A 1 127 ? -14.762 -1.746 -4.417 1.00 95.38 127 ARG A N 1
ATOM 995 C CA . ARG A 1 127 ? -14.367 -1.224 -5.741 1.00 95.38 127 ARG A CA 1
ATOM 996 C C . ARG A 1 127 ? -13.166 -1.933 -6.375 1.00 95.38 127 ARG A C 1
ATOM 998 O O . ARG A 1 127 ? -12.721 -1.541 -7.446 1.00 95.38 127 ARG A O 1
ATOM 1005 N N . LYS A 1 128 ? -12.664 -3.001 -5.756 1.00 96.19 128 LYS A N 1
ATOM 1006 C CA . LYS A 1 128 ? -11.485 -3.767 -6.183 1.00 96.19 128 LYS A CA 1
ATOM 1007 C C . LYS A 1 128 ? -10.174 -2.987 -6.095 1.00 96.19 128 LYS A C 1
ATOM 1009 O O . LYS A 1 128 ? -9.233 -3.309 -6.820 1.00 96.19 128 LYS A O 1
ATOM 1014 N N . TYR A 1 129 ? -10.079 -2.010 -5.197 1.00 97.00 129 TYR A N 1
ATOM 1015 C CA . TYR A 1 129 ? -8.846 -1.261 -4.955 1.00 97.00 129 TYR A CA 1
ATOM 1016 C C . TYR A 1 129 ? -8.167 -1.773 -3.693 1.00 97.00 129 TYR A C 1
ATOM 1018 O O . TYR A 1 129 ? -8.751 -1.759 -2.612 1.00 97.00 129 TYR A O 1
ATOM 1026 N N . ILE A 1 130 ? -6.928 -2.245 -3.845 1.00 97.69 130 ILE A N 1
ATOM 1027 C CA . ILE A 1 130 ? -6.061 -2.546 -2.704 1.00 97.69 130 ILE A CA 1
ATOM 1028 C C . ILE A 1 130 ? -5.681 -1.247 -1.992 1.00 97.69 130 ILE A C 1
ATOM 1030 O O . ILE A 1 130 ? -5.644 -0.186 -2.613 1.00 97.69 130 ILE A O 1
ATOM 1034 N N . VAL A 1 131 ? -5.370 -1.329 -0.702 1.00 98.56 131 VAL A N 1
ATOM 1035 C CA . VAL A 1 131 ? -5.104 -0.144 0.124 1.00 98.56 131 VAL A CA 1
ATOM 1036 C C . VAL A 1 131 ? -3.695 -0.211 0.711 1.00 98.56 131 VAL A C 1
ATOM 1038 O O . VAL A 1 131 ? -3.452 -1.040 1.591 1.00 98.56 131 VAL A O 1
ATOM 1041 N N . PRO A 1 132 ? -2.755 0.638 0.254 1.00 98.19 132 PRO A N 1
ATOM 1042 C CA . PRO A 1 132 ? -1.497 0.870 0.947 1.00 98.19 132 PRO A CA 1
ATOM 1043 C C . PRO A 1 132 ? -1.767 1.483 2.315 1.00 98.19 132 PRO A C 1
ATOM 1045 O O . PRO A 1 132 ? -2.481 2.480 2.434 1.00 98.19 132 PRO A O 1
ATOM 1048 N N . PHE A 1 133 ? -1.188 0.873 3.338 1.00 96.50 133 PHE A N 1
ATOM 1049 C CA . PHE A 1 133 ? -1.364 1.247 4.730 1.00 96.50 133 PHE A CA 1
ATOM 1050 C C . PHE A 1 133 ? 0.003 1.498 5.360 1.00 96.50 133 PHE A C 1
ATOM 1052 O O . PHE A 1 133 ? 0.908 0.670 5.227 1.00 96.50 133 PHE A O 1
ATOM 1059 N N . LEU A 1 134 ? 0.139 2.627 6.051 1.00 94.44 134 LEU A N 1
ATOM 1060 C CA . LEU A 1 134 ? 1.313 2.981 6.837 1.00 94.44 134 LEU A CA 1
ATOM 1061 C C . LEU A 1 134 ? 0.966 2.914 8.323 1.00 94.44 134 LEU A C 1
ATOM 1063 O O . LEU A 1 134 ? 0.226 3.765 8.815 1.00 94.44 134 LEU A O 1
ATOM 1067 N N . LEU A 1 135 ? 1.547 1.942 9.030 1.00 90.69 135 LEU A N 1
ATOM 1068 C CA . LEU A 1 135 ? 1.452 1.835 10.485 1.00 90.69 135 LEU A CA 1
ATOM 1069 C C . LEU A 1 135 ? 2.696 2.452 11.137 1.00 90.69 135 LEU A C 1
ATOM 1071 O O . LEU A 1 135 ? 3.806 1.935 10.994 1.00 90.69 135 LEU A O 1
ATOM 1075 N N . LEU A 1 136 ? 2.517 3.549 11.875 1.00 83.94 136 LEU A N 1
ATOM 1076 C CA . LEU A 1 136 ? 3.586 4.207 12.632 1.00 83.94 136 LEU A CA 1
ATOM 1077 C C . LEU A 1 136 ? 3.414 3.962 14.128 1.00 83.94 136 LEU A C 1
ATOM 1079 O O . LEU A 1 136 ? 2.333 4.171 14.668 1.00 83.94 136 LEU A O 1
ATOM 1083 N N . ASN A 1 137 ? 4.506 3.566 14.788 1.00 71.81 137 ASN A N 1
ATOM 1084 C CA . ASN A 1 137 ? 4.622 3.511 16.248 1.00 71.81 137 ASN A CA 1
ATOM 1085 C C . ASN A 1 137 ? 3.411 2.894 17.002 1.00 71.81 137 ASN A C 1
ATOM 1087 O O . ASN A 1 137 ? 2.853 3.548 17.885 1.00 71.81 137 ASN A O 1
ATOM 1091 N N . PRO A 1 138 ? 2.988 1.655 16.682 1.00 67.44 138 PRO A N 1
ATOM 1092 C CA . PRO A 1 138 ? 1.870 1.023 17.373 1.00 67.44 138 PRO A CA 1
ATOM 1093 C C . PRO A 1 138 ? 2.178 0.809 18.863 1.00 67.44 138 PRO A C 1
ATOM 1095 O O . PRO A 1 138 ? 3.232 0.292 19.230 1.00 67.44 138 PRO A O 1
ATOM 1098 N N . VAL A 1 139 ? 1.221 1.151 19.730 1.00 56.38 139 VAL A N 1
ATOM 1099 C CA . VAL A 1 139 ? 1.350 1.032 21.198 1.00 56.38 139 VAL A CA 1
ATOM 1100 C C . VAL A 1 139 ? 1.481 -0.426 21.667 1.00 56.38 139 VAL A C 1
ATOM 1102 O O . VAL A 1 139 ? 2.124 -0.708 22.681 1.00 56.38 139 VAL A O 1
ATOM 1105 N N . SER A 1 140 ? 0.889 -1.379 20.940 1.00 64.56 140 SER A N 1
ATOM 1106 C CA . SER A 1 140 ? 0.895 -2.793 21.331 1.00 64.56 140 SER A CA 1
ATOM 1107 C C . SER A 1 140 ? 2.112 -3.549 20.793 1.00 64.56 140 SER A C 1
ATOM 1109 O O . SER A 1 140 ? 2.412 -3.540 19.599 1.00 64.56 140 SER A O 1
ATOM 1111 N N . ARG A 1 141 ? 2.757 -4.319 21.682 1.00 59.38 141 ARG A N 1
ATOM 1112 C CA . ARG A 1 141 ? 3.845 -5.259 21.350 1.00 59.38 141 ARG A CA 1
ATOM 1113 C C . ARG A 1 141 ? 3.416 -6.399 20.418 1.00 59.38 141 ARG A C 1
ATOM 1115 O O . ARG A 1 141 ? 4.292 -7.109 19.921 1.00 59.38 141 ARG A O 1
ATOM 1122 N N . GLU A 1 142 ? 2.114 -6.591 20.228 1.00 61.41 142 GLU A N 1
ATOM 1123 C CA . GLU A 1 142 ? 1.527 -7.538 19.273 1.00 61.41 142 GLU A CA 1
ATOM 1124 C C . GLU A 1 142 ? 1.856 -7.156 17.821 1.00 61.41 142 GLU A C 1
ATOM 1126 O O . GLU A 1 142 ? 2.045 -8.027 16.980 1.00 61.41 142 GLU A O 1
ATOM 1131 N N . TRP A 1 143 ? 2.052 -5.862 17.545 1.00 67.25 143 TRP A N 1
ATOM 1132 C CA . TRP A 1 143 ? 2.293 -5.325 16.202 1.00 67.25 143 TRP A CA 1
ATOM 1133 C C . TRP A 1 143 ? 3.772 -5.108 15.887 1.00 67.25 143 TRP A C 1
ATOM 1135 O O . TRP A 1 143 ? 4.108 -4.314 15.010 1.00 67.25 143 TRP A O 1
ATOM 1145 N N . ARG A 1 144 ? 4.679 -5.775 16.614 1.00 60.47 144 ARG A N 1
ATOM 1146 C CA . ARG A 1 144 ? 6.125 -5.513 16.516 1.00 60.47 144 ARG A CA 1
ATOM 1147 C C . ARG A 1 144 ? 6.677 -5.665 15.100 1.00 60.47 144 ARG A C 1
ATOM 1149 O O . ARG A 1 144 ? 7.511 -4.847 14.719 1.00 60.47 144 ARG A O 1
ATOM 1156 N N . ASP A 1 145 ? 6.150 -6.621 14.338 1.00 61.72 145 ASP A N 1
ATOM 1157 C CA . ASP A 1 145 ? 6.535 -6.894 12.945 1.00 61.72 145 ASP A CA 1
ATOM 1158 C C . ASP A 1 145 ? 5.922 -5.907 11.931 1.00 61.72 145 ASP A C 1
ATOM 1160 O O . ASP A 1 145 ? 6.271 -5.926 10.754 1.00 61.72 145 ASP A O 1
ATOM 1164 N N . TYR A 1 146 ? 5.020 -5.031 12.386 1.00 63.41 146 TYR A N 1
ATOM 1165 C CA . TYR A 1 146 ? 4.375 -3.974 11.599 1.00 63.41 146 TYR A CA 1
ATOM 1166 C C . TYR A 1 146 ? 4.764 -2.563 12.075 1.00 63.41 146 TYR A C 1
ATOM 1168 O O . TYR A 1 146 ? 4.215 -1.570 11.599 1.00 63.41 146 TYR A O 1
ATOM 1176 N N . GLN A 1 147 ? 5.699 -2.441 13.019 1.00 70.94 147 GLN A N 1
ATOM 1177 C CA . GLN A 1 147 ? 6.172 -1.139 13.484 1.00 70.94 147 GLN A CA 1
ATOM 1178 C C . GLN A 1 147 ? 6.857 -0.373 12.351 1.00 70.94 147 GLN A C 1
ATOM 1180 O O . GLN A 1 147 ? 7.812 -0.874 11.762 1.00 70.94 147 GLN A O 1
ATOM 1185 N N . TRP A 1 148 ? 6.422 0.871 12.119 1.00 77.00 148 TRP A N 1
ATOM 1186 C CA . TRP A 1 148 ? 7.012 1.764 11.113 1.00 77.00 148 TRP A CA 1
ATOM 1187 C C . TRP A 1 148 ? 7.018 1.137 9.716 1.00 77.00 148 TRP A C 1
ATOM 1189 O O . TRP A 1 148 ? 8.024 1.164 9.001 1.00 77.00 148 TRP A O 1
ATOM 1199 N N . HIS A 1 149 ? 5.887 0.537 9.342 1.00 89.31 149 HIS A N 1
ATOM 1200 C CA . HIS A 1 149 ? 5.827 -0.385 8.219 1.00 89.31 149 HIS A CA 1
ATOM 1201 C C . HIS A 1 149 ? 4.735 -0.041 7.214 1.00 89.31 149 HIS A C 1
ATOM 1203 O O . HIS A 1 149 ? 3.618 0.330 7.578 1.00 89.31 149 HIS A O 1
ATOM 1209 N N . TRP A 1 150 ? 5.072 -0.225 5.937 1.00 94.62 150 TRP A N 1
ATOM 1210 C CA . TRP A 1 150 ? 4.125 -0.174 4.830 1.00 94.62 150 TRP A CA 1
ATOM 1211 C C . TRP A 1 150 ? 3.728 -1.580 4.411 1.00 94.62 150 TRP A C 1
ATOM 1213 O O . TRP A 1 150 ? 4.586 -2.418 4.130 1.00 94.62 150 TRP A O 1
ATOM 1223 N N . PHE A 1 151 ? 2.429 -1.808 4.289 1.00 95.44 151 PHE A N 1
ATOM 1224 C CA . PHE A 1 151 ? 1.857 -3.052 3.785 1.00 95.44 151 PHE A CA 1
ATOM 1225 C C . PHE A 1 151 ? 0.587 -2.764 2.985 1.00 95.44 151 PHE A C 1
ATOM 1227 O O . PHE A 1 151 ? 0.126 -1.624 2.912 1.00 95.44 151 PHE A O 1
ATOM 1234 N N . LEU A 1 152 ? 0.031 -3.795 2.353 1.00 97.94 152 LEU A N 1
ATOM 1235 C CA . LEU A 1 152 ? -1.203 -3.681 1.581 1.00 97.94 152 LEU A CA 1
ATOM 1236 C C . LEU A 1 152 ? -2.348 -4.380 2.299 1.00 97.94 152 LEU A C 1
ATOM 1238 O O . LEU A 1 152 ? -2.158 -5.436 2.897 1.00 97.94 152 LEU A O 1
ATOM 1242 N N . ILE A 1 153 ? -3.546 -3.813 2.212 1.00 98.31 153 ILE A N 1
ATOM 1243 C CA . ILE A 1 153 ? -4.791 -4.480 2.585 1.00 98.31 153 ILE A CA 1
ATOM 1244 C C . ILE A 1 153 ? -5.522 -4.866 1.299 1.00 98.31 153 ILE A C 1
ATOM 1246 O O . ILE A 1 153 ? -5.772 -4.021 0.439 1.00 98.31 153 ILE A O 1
ATOM 1250 N N . ALA A 1 154 ? -5.863 -6.148 1.174 1.00 98.06 154 ALA A N 1
ATOM 1251 C CA . ALA A 1 154 ? -6.490 -6.720 -0.023 1.00 98.06 154 ALA A CA 1
ATOM 1252 C C . ALA A 1 154 ? -7.795 -7.477 0.280 1.00 98.06 154 ALA A C 1
ATOM 1254 O O . ALA A 1 154 ? -8.316 -8.213 -0.554 1.00 98.06 154 ALA A O 1
ATOM 1255 N N . GLY A 1 155 ? -8.342 -7.327 1.483 1.00 98.31 155 GLY A N 1
ATOM 1256 C CA . GLY A 1 155 ? -9.587 -7.978 1.862 1.00 98.31 155 GLY A CA 1
ATOM 1257 C C . GLY A 1 155 ? -10.077 -7.536 3.228 1.00 98.31 155 GLY A C 1
ATOM 1258 O O . GLY A 1 155 ? -9.308 -7.021 4.037 1.00 98.31 155 GLY A O 1
ATOM 1259 N N . TYR A 1 156 ? -11.358 -7.775 3.483 1.00 98.56 156 TYR A N 1
ATOM 1260 C CA . TYR A 1 156 ? -11.980 -7.583 4.785 1.00 98.56 156 TYR A CA 1
ATOM 1261 C C . TYR A 1 156 ? -13.025 -8.667 5.081 1.00 98.56 156 TYR A C 1
ATOM 1263 O O . TYR A 1 156 ? -13.625 -9.247 4.173 1.00 98.56 156 TYR A O 1
ATOM 1271 N N . CYS A 1 157 ? -13.288 -8.938 6.354 1.00 98.00 157 CYS A N 1
ATOM 1272 C CA . CYS A 1 157 ? -14.438 -9.720 6.792 1.00 98.00 157 CYS A CA 1
ATOM 1273 C C . CYS A 1 157 ? -14.947 -9.216 8.144 1.00 98.00 157 CYS A C 1
ATOM 1275 O O . CYS A 1 157 ? -14.165 -8.837 9.011 1.00 98.00 157 CYS A O 1
ATOM 1277 N N . TRP A 1 158 ? -16.267 -9.215 8.315 1.00 97.44 158 TRP A N 1
ATOM 1278 C CA . TRP A 1 158 ? -16.899 -8.917 9.594 1.00 97.44 158 TRP A CA 1
ATOM 1279 C C . TRP A 1 158 ? -17.098 -10.215 10.372 1.00 97.44 158 TRP A C 1
ATOM 1281 O O . TRP A 1 158 ? -17.622 -11.189 9.829 1.00 97.44 158 TRP A O 1
ATOM 1291 N N . LYS A 1 159 ? -16.682 -10.228 11.638 1.00 96.00 159 LYS A N 1
ATOM 1292 C CA . LYS A 1 159 ? -16.918 -11.329 12.579 1.00 96.00 159 LYS A CA 1
ATOM 1293 C C . LYS A 1 159 ? -17.388 -10.731 13.893 1.00 96.00 159 LYS A C 1
ATOM 1295 O O . LYS A 1 159 ? -16.679 -9.907 14.458 1.00 96.00 159 LYS A O 1
ATOM 1300 N N . GLU A 1 160 ? -18.584 -11.110 14.339 1.00 94.31 160 GLU A N 1
ATOM 1301 C CA . GLU A 1 160 ? -19.139 -10.670 15.632 1.00 94.31 160 GLU A CA 1
ATOM 1302 C C . GLU A 1 160 ? -19.115 -9.136 15.816 1.00 94.31 160 GLU A C 1
ATOM 1304 O O . GLU A 1 160 ? -18.795 -8.621 16.880 1.00 94.31 160 GLU A O 1
ATOM 1309 N N . GLY A 1 161 ? -19.409 -8.381 14.750 1.00 92.50 161 GLY A N 1
ATOM 1310 C CA . GLY A 1 161 ? -19.402 -6.911 14.785 1.00 92.50 161 GLY A CA 1
ATOM 1311 C C . GLY A 1 161 ? -18.014 -6.258 14.742 1.00 92.50 161 GLY A C 1
ATOM 1312 O O . GLY A 1 161 ? -17.927 -5.035 14.733 1.00 92.50 161 GLY A O 1
ATOM 1313 N N . ARG A 1 162 ? -16.930 -7.040 14.652 1.00 96.38 162 ARG A N 1
ATOM 1314 C CA . ARG A 1 162 ? -15.554 -6.548 14.503 1.00 96.38 162 ARG A CA 1
ATOM 1315 C C . ARG A 1 162 ? -15.052 -6.734 13.072 1.00 96.38 162 ARG A C 1
ATOM 1317 O O . ARG A 1 162 ? -15.254 -7.790 12.463 1.00 96.38 162 ARG A O 1
ATOM 1324 N N . LEU A 1 163 ? -14.378 -5.715 12.538 1.00 97.94 163 LEU A N 1
ATOM 1325 C CA . LEU A 1 163 ? -13.764 -5.772 11.213 1.00 97.94 163 LEU A CA 1
ATOM 1326 C C . LEU A 1 163 ? -12.381 -6.425 11.287 1.00 97.94 163 LEU A C 1
ATOM 1328 O O . LEU A 1 163 ? -11.502 -5.963 12.012 1.00 97.94 163 LEU A O 1
ATOM 1332 N N . PHE A 1 164 ? -12.174 -7.455 10.475 1.00 98.00 164 PHE A N 1
ATOM 1333 C CA . PHE A 1 164 ? -10.869 -8.044 10.194 1.00 98.00 164 PHE A CA 1
ATOM 1334 C C . PHE A 1 164 ? -10.453 -7.718 8.766 1.00 98.00 164 PHE A C 1
ATOM 1336 O O . PHE A 1 164 ? -11.291 -7.665 7.867 1.00 98.00 164 PHE A O 1
ATOM 1343 N N . VAL A 1 165 ? -9.156 -7.549 8.546 1.00 97.88 165 VAL A N 1
ATOM 1344 C CA . VAL A 1 165 ? -8.563 -7.189 7.258 1.00 97.88 165 VAL A CA 1
ATOM 1345 C C . VAL A 1 165 ? -7.473 -8.171 6.875 1.00 97.88 165 VAL A C 1
ATOM 1347 O O . VAL A 1 165 ? -6.753 -8.671 7.736 1.00 97.88 165 VAL A O 1
ATOM 1350 N N . LYS A 1 166 ? -7.356 -8.456 5.579 1.00 97.56 166 LYS A N 1
ATOM 1351 C CA . LYS A 1 166 ? -6.278 -9.282 5.036 1.00 97.56 166 LYS A CA 1
ATOM 1352 C C . LYS A 1 166 ? -5.114 -8.382 4.653 1.00 97.56 166 LYS A C 1
ATOM 1354 O O . LYS A 1 166 ? -5.190 -7.687 3.638 1.00 97.56 166 LYS A O 1
ATOM 1359 N N . THR A 1 167 ? -4.065 -8.396 5.464 1.00 96.31 167 THR A N 1
ATOM 1360 C CA . THR A 1 167 ? -2.811 -7.702 5.172 1.00 96.31 167 THR A CA 1
ATOM 1361 C C . THR A 1 167 ? -1.929 -8.563 4.275 1.00 96.31 167 THR A C 1
ATOM 1363 O O . THR A 1 167 ? -1.997 -9.792 4.325 1.00 96.31 167 THR A O 1
ATOM 1366 N N . ILE A 1 168 ? -1.111 -7.923 3.443 1.00 96.19 168 ILE A N 1
ATOM 1367 C CA . ILE A 1 168 ? -0.101 -8.546 2.588 1.00 96.19 168 ILE A CA 1
ATOM 1368 C C . ILE A 1 168 ? 1.218 -7.810 2.804 1.00 96.19 168 ILE A C 1
ATOM 1370 O O . ILE A 1 168 ? 1.314 -6.598 2.590 1.00 96.19 168 ILE A O 1
ATOM 1374 N N . THR A 1 169 ? 2.232 -8.550 3.244 1.00 92.31 169 THR A N 1
ATOM 1375 C CA . THR A 1 169 ? 3.603 -8.065 3.424 1.00 92.31 169 THR A CA 1
ATOM 1376 C C . THR A 1 169 ? 4.583 -9.237 3.462 1.00 92.31 169 THR A C 1
ATOM 1378 O O . THR A 1 169 ? 4.210 -10.353 3.813 1.00 92.31 169 THR A O 1
ATOM 1381 N N . TYR A 1 170 ? 5.850 -8.996 3.115 1.00 89.75 170 TYR A N 1
ATOM 1382 C CA . TYR A 1 170 ? 6.930 -9.995 3.167 1.00 89.75 170 TYR A CA 1
ATOM 1383 C C . TYR A 1 170 ? 6.625 -11.308 2.426 1.00 89.75 170 TYR A C 1
ATOM 1385 O O . TYR A 1 170 ? 7.106 -12.374 2.803 1.00 89.75 170 TYR A O 1
ATOM 1393 N N . GLY A 1 171 ? 5.856 -11.251 1.338 1.00 93.00 171 GLY A N 1
ATOM 1394 C CA . GLY A 1 171 ? 5.485 -12.444 0.580 1.00 93.00 171 GLY A CA 1
ATOM 1395 C C . GLY A 1 171 ? 4.413 -13.315 1.249 1.00 93.00 171 GLY A C 1
ATOM 1396 O O . GLY A 1 171 ? 4.238 -14.461 0.830 1.00 93.00 171 GLY A O 1
ATOM 1397 N N . ASN A 1 172 ? 3.740 -12.820 2.293 1.00 94.19 172 ASN A N 1
ATOM 1398 C CA . ASN A 1 172 ? 2.744 -13.548 3.079 1.00 94.19 172 ASN A CA 1
ATOM 1399 C C . ASN A 1 172 ? 1.489 -12.691 3.332 1.00 94.19 172 ASN A C 1
ATOM 1401 O O . ASN A 1 172 ? 1.496 -11.477 3.120 1.00 94.19 172 ASN A O 1
ATOM 1405 N N . SER A 1 173 ? 0.408 -13.327 3.783 1.00 95.50 173 SER A N 1
ATOM 1406 C CA . SER A 1 173 ? -0.831 -12.649 4.154 1.00 95.50 173 SER A CA 1
ATOM 1407 C C . SER A 1 173 ? -1.371 -13.106 5.498 1.00 95.50 173 SER A C 1
ATOM 1409 O O . SER A 1 173 ? -1.386 -14.306 5.773 1.00 95.50 173 SER A O 1
ATOM 1411 N N . THR A 1 174 ? -1.917 -12.169 6.268 1.00 94.38 174 THR A N 1
ATOM 1412 C CA . THR A 1 174 ? -2.482 -12.439 7.593 1.00 94.38 174 THR A CA 1
ATOM 1413 C C . THR A 1 174 ? -3.816 -11.722 7.753 1.00 94.38 174 THR A C 1
ATOM 1415 O O . THR A 1 174 ? -3.992 -10.599 7.288 1.00 94.38 174 THR A O 1
ATOM 1418 N N . TRP A 1 175 ? -4.774 -12.369 8.416 1.00 95.56 175 TRP A N 1
ATOM 1419 C CA . TRP A 1 175 ? -6.018 -11.723 8.828 1.00 95.56 175 TRP A CA 1
ATOM 1420 C C . TRP A 1 175 ? -5.840 -11.094 10.203 1.00 95.56 175 TRP A C 1
ATOM 1422 O O . TRP A 1 175 ? -5.585 -11.808 11.171 1.00 95.56 175 TRP A O 1
ATOM 1432 N N . LEU A 1 176 ? -5.990 -9.776 10.286 1.00 93.25 176 LEU A N 1
ATOM 1433 C CA . LEU A 1 176 ? -5.775 -9.002 11.504 1.00 93.25 176 LEU A CA 1
ATOM 1434 C C . LEU A 1 176 ? -7.007 -8.157 11.831 1.00 93.25 176 LEU A C 1
ATOM 1436 O O . LEU A 1 176 ? -7.688 -7.697 10.913 1.00 93.25 176 LEU A O 1
ATOM 1440 N N . PRO A 1 177 ? -7.325 -7.947 13.115 1.00 94.06 177 PRO A N 1
ATOM 1441 C CA . PRO A 1 177 ? -8.384 -7.028 13.494 1.00 94.06 177 PRO A CA 1
ATOM 1442 C C . PRO A 1 177 ? -8.001 -5.578 13.148 1.00 94.06 177 PRO A C 1
ATOM 1444 O O . PRO A 1 177 ? -6.901 -5.124 13.459 1.00 94.06 177 PRO A O 1
ATOM 1447 N N . PHE A 1 178 ? -8.897 -4.857 12.469 1.00 94.75 178 PHE A N 1
ATOM 1448 C CA . PHE A 1 178 ? -8.594 -3.533 11.915 1.00 94.75 178 PHE A CA 1
ATOM 1449 C C . PHE A 1 178 ? -8.481 -2.439 12.977 1.00 94.75 178 PHE A C 1
ATOM 1451 O O . PHE A 1 178 ? -7.619 -1.576 12.865 1.00 94.75 178 PHE A O 1
ATOM 1458 N N . ASP A 1 179 ? -9.309 -2.498 14.018 1.00 92.25 179 ASP A N 1
ATOM 1459 C CA . ASP A 1 179 ? -9.242 -1.596 15.176 1.00 92.25 179 ASP A CA 1
ATOM 1460 C C . ASP A 1 179 ? -7.850 -1.612 15.831 1.00 92.25 179 ASP A C 1
ATOM 1462 O O . ASP A 1 179 ? -7.277 -0.566 16.114 1.00 92.25 179 ASP A O 1
ATOM 1466 N N . GLY A 1 180 ? -7.235 -2.789 15.952 1.00 88.19 180 GLY A N 1
ATOM 1467 C CA . GLY A 1 180 ? -5.878 -2.942 16.470 1.00 88.19 180 GLY A CA 1
ATOM 1468 C C . GLY A 1 180 ? -4.805 -2.264 15.612 1.00 88.19 180 GLY A C 1
ATOM 1469 O O . GLY A 1 180 ? -3.792 -1.819 16.151 1.00 88.19 180 GLY A O 1
ATOM 1470 N N . LEU A 1 181 ? -5.029 -2.138 14.301 1.00 89.31 181 LEU A N 1
ATOM 1471 C CA . LEU A 1 181 ? -4.148 -1.396 13.394 1.00 89.31 181 LEU A CA 1
ATOM 1472 C C . LEU A 1 181 ? -4.455 0.105 13.407 1.00 89.31 181 LEU A C 1
ATOM 1474 O O . LEU A 1 181 ? -3.538 0.914 13.336 1.00 89.31 181 LEU A O 1
ATOM 1478 N N . TRP A 1 182 ? -5.734 0.476 13.472 1.00 91.38 182 TRP A N 1
ATOM 1479 C CA . TRP A 1 182 ? -6.185 1.858 13.335 1.00 91.38 182 TRP A CA 1
ATOM 1480 C C . TRP A 1 182 ? -6.005 2.669 14.620 1.00 91.38 182 TRP A C 1
ATOM 1482 O O . TRP A 1 182 ? -5.360 3.715 14.604 1.00 91.38 182 TRP A O 1
ATOM 1492 N N . ASP A 1 183 ? -6.507 2.158 15.744 1.00 84.62 183 ASP A N 1
ATOM 1493 C CA . ASP A 1 183 ? -6.570 2.894 17.012 1.00 84.62 183 ASP A CA 1
ATOM 1494 C C . ASP A 1 183 ? -5.208 2.980 17.715 1.00 84.62 183 ASP A C 1
ATOM 1496 O O . ASP A 1 183 ? -5.013 3.794 18.616 1.00 84.62 183 ASP A O 1
ATOM 1500 N N . THR A 1 184 ? -4.242 2.151 17.303 1.00 72.06 184 THR A N 1
ATOM 1501 C CA . THR A 1 184 ? -2.874 2.196 17.838 1.00 72.06 184 THR A CA 1
ATOM 1502 C C . THR A 1 184 ? -2.005 3.270 17.188 1.00 72.06 184 THR A C 1
ATOM 1504 O O . THR A 1 184 ? -0.891 3.504 17.661 1.00 72.06 184 THR A O 1
ATOM 1507 N N . MET A 1 185 ? -2.497 3.935 16.136 1.00 74.56 185 MET A N 1
ATOM 1508 C CA . MET A 1 185 ? -1.814 5.052 15.490 1.00 74.56 185 MET A CA 1
ATOM 1509 C C . MET 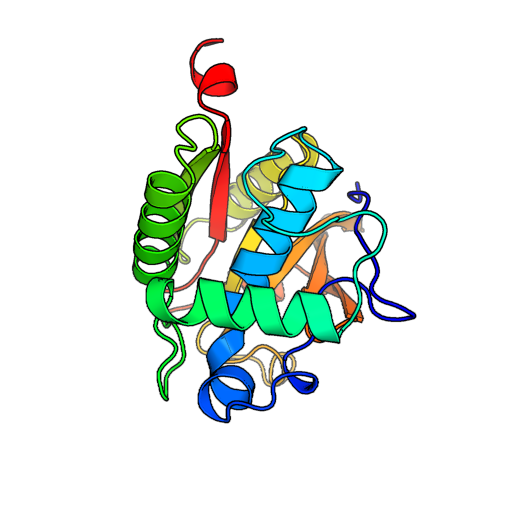A 1 185 ? -2.199 6.374 16.147 1.00 74.56 185 MET A C 1
ATOM 1511 O O . MET A 1 185 ? -3.325 6.849 16.023 1.00 74.56 185 MET A O 1
ATOM 1515 N N . HIS A 1 186 ? -1.225 7.004 16.795 1.00 67.00 186 HIS A N 1
ATOM 1516 C CA . HIS A 1 186 ? -1.366 8.355 17.350 1.00 67.00 186 HIS A CA 1
ATOM 1517 C C . HIS A 1 186 ? -0.669 9.431 16.506 1.00 67.00 186 HIS A C 1
ATOM 1519 O O . HIS A 1 186 ? -0.735 10.610 16.839 1.00 67.00 186 HIS A O 1
ATOM 1525 N N . ASP A 1 187 ? 0.010 9.020 15.435 1.00 71.06 187 ASP A N 1
ATOM 1526 C CA . ASP A 1 187 ? 0.724 9.896 14.512 1.00 71.06 187 ASP A CA 1
ATOM 1527 C C . ASP A 1 187 ? -0.108 10.074 13.230 1.00 71.06 187 ASP A C 1
ATOM 1529 O O . ASP A 1 187 ? -0.399 9.099 12.531 1.00 71.06 187 ASP A O 1
ATOM 1533 N N . ASP A 1 188 ? -0.478 11.318 12.917 1.00 73.31 188 ASP A N 1
ATOM 1534 C CA . ASP A 1 188 ? -1.249 11.687 11.723 1.00 73.31 188 ASP A CA 1
ATOM 1535 C C . ASP A 1 188 ? -0.459 11.509 10.413 1.00 73.31 188 ASP A C 1
ATOM 1537 O O . ASP A 1 188 ? -1.030 11.572 9.322 1.00 73.31 188 ASP A O 1
ATOM 1541 N N . ASN A 1 189 ? 0.841 11.213 10.498 1.00 83.06 189 ASN A N 1
ATOM 1542 C CA . ASN A 1 189 ? 1.655 10.837 9.348 1.00 83.06 189 ASN A CA 1
ATOM 1543 C C . ASN A 1 189 ? 1.329 9.430 8.807 1.00 83.06 189 ASN A C 1
ATOM 1545 O O . ASN A 1 189 ? 1.697 9.139 7.662 1.00 83.06 189 ASN A O 1
ATOM 1549 N N . GLY A 1 190 ? 0.690 8.565 9.607 1.00 90.19 190 GLY A N 1
ATOM 1550 C CA . GLY A 1 190 ? 0.242 7.221 9.221 1.00 90.19 190 GLY A CA 1
ATOM 1551 C C . GLY A 1 190 ? -1.167 7.202 8.618 1.00 90.19 190 GLY A C 1
ATOM 1552 O O . GLY A 1 190 ? -1.820 8.237 8.493 1.00 90.19 190 GLY A O 1
ATOM 1553 N N . GLY A 1 191 ? -1.655 6.017 8.246 1.00 94.75 191 GLY A N 1
ATOM 1554 C CA . GLY A 1 191 ? -3.012 5.828 7.719 1.00 94.75 191 GLY A CA 1
ATOM 1555 C C . GLY A 1 191 ? -3.052 5.112 6.370 1.00 94.75 191 GLY A C 1
ATOM 1556 O O . GLY A 1 191 ? -2.246 4.221 6.104 1.00 94.75 191 GLY A O 1
ATOM 1557 N N . MET A 1 192 ? -4.011 5.482 5.520 1.00 97.25 192 MET A N 1
ATOM 1558 C CA . MET A 1 192 ? -4.309 4.803 4.256 1.00 97.25 192 MET A CA 1
ATOM 1559 C C . MET A 1 192 ? -4.056 5.695 3.038 1.00 97.25 192 MET A C 1
ATOM 1561 O O . MET A 1 192 ? -4.341 6.894 3.047 1.00 97.25 192 MET A O 1
ATOM 1565 N N . ILE A 1 193 ? -3.602 5.078 1.950 1.00 98.38 193 ILE A N 1
ATOM 1566 C CA . ILE A 1 193 ? -3.670 5.646 0.603 1.00 98.38 193 ILE A CA 1
ATOM 1567 C C . ILE A 1 193 ? -4.921 5.097 -0.080 1.00 98.38 193 ILE A C 1
ATOM 1569 O O . ILE A 1 193 ? -5.104 3.886 -0.184 1.00 98.38 193 ILE A O 1
ATOM 1573 N N . LEU A 1 194 ? -5.782 5.989 -0.561 1.00 98.25 194 LEU A N 1
ATOM 1574 C CA . LEU A 1 194 ? -6.999 5.635 -1.282 1.00 98.25 194 LEU A CA 1
ATOM 1575 C C . LEU A 1 194 ? -6.771 5.825 -2.775 1.00 98.25 194 LEU A C 1
ATOM 1577 O O . LEU A 1 194 ? -6.614 6.957 -3.237 1.00 98.25 194 LEU A O 1
ATOM 1581 N N . TYR A 1 195 ? -6.790 4.735 -3.533 1.00 97.81 195 TYR A N 1
ATOM 1582 C CA . TYR A 1 195 ? -6.756 4.822 -4.986 1.00 97.81 195 TYR A CA 1
ATOM 1583 C C . TYR A 1 195 ? -8.138 5.165 -5.547 1.00 97.81 195 TYR A C 1
ATOM 1585 O O . TYR A 1 195 ? -9.184 4.887 -4.949 1.00 97.81 195 TYR A O 1
ATOM 1593 N N . TYR A 1 196 ? -8.142 5.787 -6.720 1.00 95.81 196 TYR A N 1
ATOM 1594 C CA . TYR A 1 196 ? -9.340 5.970 -7.530 1.00 95.81 196 TYR A CA 1
ATOM 1595 C C . TYR A 1 196 ? -8.964 6.043 -9.007 1.00 95.81 196 TYR A C 1
ATOM 1597 O O . TYR A 1 196 ? -7.910 6.580 -9.357 1.00 95.81 196 TYR A O 1
ATOM 1605 N N . PHE A 1 197 ? -9.845 5.561 -9.882 1.00 93.56 197 PHE A N 1
ATOM 1606 C CA . PHE A 1 197 ? -9.763 5.904 -11.294 1.00 93.56 197 PHE A CA 1
ATOM 1607 C C . PHE A 1 197 ? -10.529 7.202 -11.541 1.00 93.56 197 PHE A C 1
ATOM 1609 O O . PHE A 1 197 ? -11.648 7.389 -11.070 1.00 93.56 197 PHE A O 1
ATOM 1616 N N . ARG A 1 198 ? -9.939 8.135 -12.293 1.00 87.00 198 ARG A N 1
ATOM 1617 C CA . ARG A 1 198 ? -10.564 9.439 -12.588 1.00 87.00 198 ARG A CA 1
ATOM 1618 C C . ARG A 1 198 ? -11.877 9.319 -13.361 1.00 87.00 198 ARG A C 1
ATOM 1620 O O . ARG A 1 198 ? -12.670 10.253 -13.349 1.00 87.00 198 ARG A O 1
ATOM 1627 N N . GLU A 1 199 ? -12.096 8.200 -14.039 1.00 82.06 199 GLU A N 1
ATOM 1628 C CA . GLU A 1 199 ? -13.352 7.881 -14.725 1.00 82.06 199 GLU A CA 1
ATOM 1629 C C . GLU A 1 199 ? -14.489 7.609 -13.725 1.00 82.06 199 GLU A C 1
ATOM 1631 O O . GLU A 1 199 ? -15.608 8.074 -13.941 1.00 82.06 199 GLU A O 1
ATOM 1636 N N . ASP A 1 200 ? -14.190 7.001 -12.573 1.00 73.12 200 ASP A N 1
ATOM 1637 C CA . ASP A 1 200 ? -15.165 6.806 -11.491 1.00 73.12 200 ASP A CA 1
ATOM 1638 C C . ASP A 1 200 ? -15.632 8.149 -10.916 1.00 73.12 200 ASP A C 1
ATOM 1640 O O . ASP A 1 200 ? -16.784 8.305 -10.524 1.00 73.12 200 ASP A O 1
ATOM 1644 N N . CYS A 1 201 ? -14.748 9.152 -10.906 1.00 55.41 201 CYS A N 1
ATOM 1645 C CA . CYS A 1 201 ? -15.065 10.504 -10.445 1.00 55.41 201 CYS A CA 1
ATOM 1646 C C . CYS A 1 201 ? -15.881 11.329 -11.452 1.00 55.41 201 CYS A C 1
ATOM 1648 O O . CYS A 1 201 ? -16.378 12.386 -11.081 1.00 55.41 201 CYS A O 1
ATOM 1650 N N . LYS A 1 202 ? -16.002 10.885 -12.711 1.00 44.31 202 LYS A N 1
ATOM 1651 C CA . LYS A 1 202 ? -16.822 11.544 -13.746 1.00 44.31 202 LYS A CA 1
ATOM 1652 C C . LYS A 1 202 ? -18.258 11.014 -13.802 1.00 44.31 202 LYS A C 1
ATOM 1654 O O . LYS A 1 202 ? -19.047 11.510 -14.596 1.00 44.31 202 LYS A O 1
ATOM 1659 N N . SER A 1 203 ? -18.568 10.005 -12.990 1.00 36.03 203 SER A N 1
ATOM 1660 C CA . SER A 1 203 ? -19.872 9.333 -12.951 1.00 36.03 203 SER A CA 1
ATOM 1661 C C . SER A 1 203 ? -20.749 9.804 -11.780 1.00 36.03 203 SER A C 1
ATOM 1663 O O . SER A 1 203 ? -21.674 9.094 -11.389 1.00 36.03 203 SER A O 1
ATOM 1665 N N . ILE A 1 204 ? -20.438 10.975 -11.209 1.00 37.00 204 ILE A N 1
ATOM 1666 C CA . ILE A 1 204 ? -21.205 11.654 -10.153 1.00 37.00 204 ILE A CA 1
ATOM 1667 C C . ILE A 1 204 ? -21.780 12.943 -10.732 1.00 37.00 204 ILE A C 1
ATOM 1669 O O . ILE A 1 204 ? -20.990 13.685 -11.361 1.00 37.00 204 ILE A O 1
#

Sequence (204 aa):
MELSYFHIGNAIGGSQEWMTDPWMRLGGCAALAAVDSCIYFTLFCGEKRLCPFDVHHLTKALYRRFAGIMKPYLRPRYSGVSKLSLYEDGMNAYLKDMKNERLGMKLFPAGQPLVDAQAVLTGQIDRKYIVPFLLLNPVSREWRDYQWHWFLIAGYCWKEGRLFVKTITYGNSTWLPFDGLWDTMHDDNGGMILYYFREDCKSI

Radius of gyration: 15.79 Å; chains: 1; bounding box: 42×32×40 Å